Protein AF-A0AA43CK22-F1 (afdb_monomer_lite)

Radius of gyration: 22.18 Å; chains: 1; bounding box: 54×44×55 Å

Secondary structure (DSSP, 8-state):
-PPTT------SS-HHHHTTHHHHHHHTTSSEEE-TTS-EEEEEE-SS-EEEEEE--S----S-HHHHHHHHHHHHHHHHHHHHHHTT--EEEEEEPPP--TTHHHHHHHHHHHHHHTT-SS-EEE-PPPTTSEEEEEE---S--HHHHHEEE-SSSSS-EEE-HHHHHHHHHHHHHHHHHH-TTSEEEEEE-HHHHHHHHSHHHHHHHHHHHHHHTSPPEEEE----TTPPPEEEEE-

pLDDT: mean 89.12, std 9.08, range [55.34, 98.5]

Sequence (239 aa):
MPAEGVRLDLDPAPLFEREGLEGEIEALLEPRVELPSGGHLLVEPVRTLIAIDVNSGRHDGRGTAPEQALAVNLEAAAEVPRQLRLRALSGLIVIDFLALPEGGPRRQVAAALRAGLKDDPEPTRVEAMAASGLVELTRRRGRPALHELLTGPCGIGGGGRVKDPATLAFEALRAVRREAAARPEAAVTLGAAPAVIAALETGPAAAARQALEARLGRPLALVNEVAAPGEPAEIVLET

Foldseek 3Di:
DDPVPDDDDPDPDDDCVVVVNVVVLVVLLAQWAAFPQQKIWGWDDDPAEIEIETGLHPGPPPDDPQVSLLVSLLSVLLVVLVSCQSQVDFAKYKYAGDQHDPDDSQVNSQVSNCVNCVPPPWDKDWDRQDNRRMIIMGTDRDDDTSCVVFWDADPPPDRDTAGQLLNLLVVQLSVQLVVCVVPLPWAKEKEDAPRNLVSCCDDDSVVVQVVSCVVSVHHYHYHHDPDDGRDHIDMDTHD

Structure (mmCIF, N/CA/C/O backbone):
data_AF-A0AA43CK22-F1
#
_entry.id   AF-A0AA43CK22-F1
#
loop_
_atom_site.group_PDB
_atom_site.id
_atom_site.type_symbol
_atom_site.label_atom_id
_atom_site.label_alt_id
_atom_site.label_comp_id
_atom_site.label_asym_id
_atom_site.label_entity_id
_atom_site.label_seq_id
_atom_site.pdbx_PDB_ins_code
_atom_site.Cartn_x
_atom_site.Cartn_y
_atom_site.Cartn_z
_atom_site.occupancy
_atom_site.B_iso_or_equiv
_atom_site.auth_seq_id
_atom_site.auth_comp_id
_atom_site.auth_asym_id
_atom_site.auth_atom_id
_atom_site.pdbx_PDB_model_num
ATOM 1 N N . MET A 1 1 ? -22.530 28.062 6.510 1.00 56.22 1 MET A N 1
ATOM 2 C CA . MET A 1 1 ? -22.648 27.482 5.156 1.00 56.22 1 MET A CA 1
ATOM 3 C C . MET A 1 1 ? -21.280 26.936 4.787 1.00 56.22 1 MET A C 1
ATOM 5 O O . MET A 1 1 ? -20.315 27.647 5.052 1.00 56.22 1 MET A O 1
ATOM 9 N N . PRO A 1 2 ? -21.165 25.692 4.301 1.00 66.06 2 PRO A N 1
ATOM 10 C CA . PRO A 1 2 ? -19.878 25.161 3.858 1.00 66.06 2 PRO A CA 1
ATOM 11 C C . PRO A 1 2 ? -19.319 26.013 2.700 1.00 66.06 2 PRO A C 1
ATOM 13 O O . PRO A 1 2 ? -20.090 26.654 1.985 1.00 66.06 2 PRO A O 1
ATOM 16 N N . ALA A 1 3 ? -17.990 26.074 2.569 1.00 75.69 3 ALA A N 1
ATOM 17 C CA . ALA A 1 3 ? -17.319 26.807 1.492 1.00 75.69 3 ALA A CA 1
ATOM 18 C C . ALA A 1 3 ? -17.731 26.271 0.106 1.00 75.69 3 ALA A C 1
ATOM 20 O O . ALA A 1 3 ? -18.195 25.136 -0.013 1.00 75.69 3 ALA A O 1
ATOM 21 N N . GLU A 1 4 ? -17.564 27.073 -0.946 1.00 80.31 4 GLU A N 1
ATOM 22 C CA . GLU A 1 4 ? -17.841 26.646 -2.321 1.00 80.31 4 GLU A CA 1
ATOM 23 C C . GLU A 1 4 ? -17.072 25.350 -2.648 1.00 80.31 4 GLU A C 1
ATOM 25 O O . GLU A 1 4 ? -15.877 25.242 -2.382 1.00 80.31 4 GLU A O 1
ATOM 30 N N . GLY A 1 5 ? -17.781 24.331 -3.145 1.00 82.62 5 GLY A N 1
ATOM 31 C CA . GLY A 1 5 ? -17.225 22.991 -3.380 1.00 82.62 5 GLY A CA 1
ATOM 32 C C . GLY A 1 5 ? -17.272 22.026 -2.185 1.00 82.62 5 GLY A C 1
ATOM 33 O O . GLY A 1 5 ? -16.944 20.855 -2.351 1.00 82.62 5 GLY A O 1
ATOM 34 N N . VAL A 1 6 ? -17.730 22.457 -1.005 1.00 88.38 6 VAL A N 1
ATOM 35 C CA . VAL A 1 6 ? -17.874 21.595 0.179 1.00 88.38 6 VAL A CA 1
ATOM 36 C C . VAL A 1 6 ? -19.337 21.182 0.359 1.00 88.38 6 VAL A C 1
ATOM 38 O O . VAL A 1 6 ? -20.234 22.020 0.450 1.00 88.38 6 VAL A O 1
ATOM 41 N N . ARG A 1 7 ? -19.587 19.870 0.435 1.00 87.88 7 ARG A N 1
ATOM 42 C CA . ARG A 1 7 ? -20.910 19.288 0.701 1.00 87.88 7 ARG A CA 1
ATOM 43 C C . ARG A 1 7 ? -20.859 18.466 1.979 1.00 87.88 7 ARG A C 1
ATOM 45 O O . ARG A 1 7 ? -19.903 17.732 2.201 1.00 87.88 7 ARG A O 1
ATOM 52 N N . LEU A 1 8 ? -21.887 18.609 2.808 1.00 88.38 8 LEU A N 1
ATOM 53 C CA . LEU A 1 8 ? -22.053 17.782 3.995 1.00 88.38 8 LEU A CA 1
ATOM 54 C C . LEU A 1 8 ? -22.736 16.475 3.590 1.00 88.38 8 LEU A C 1
ATOM 56 O O . LEU A 1 8 ? -23.821 16.519 3.011 1.00 88.38 8 LEU A O 1
ATOM 60 N N . ASP A 1 9 ? -22.103 15.344 3.894 1.00 86.31 9 ASP A N 1
ATOM 61 C CA . ASP A 1 9 ? -22.740 14.035 3.793 1.00 86.31 9 ASP A CA 1
ATOM 62 C C . ASP A 1 9 ? -23.527 13.768 5.081 1.00 86.31 9 ASP A C 1
ATOM 64 O O . ASP A 1 9 ? -22.962 13.782 6.175 1.00 86.31 9 ASP A O 1
ATOM 68 N N . LEU A 1 10 ? -24.843 13.611 4.946 1.00 87.62 10 LEU A N 1
ATOM 69 C CA . LEU A 1 10 ? -25.774 13.360 6.052 1.00 87.62 10 LEU A CA 1
ATOM 70 C C . LEU A 1 10 ? -26.294 11.920 6.049 1.00 87.62 10 LEU A C 1
ATOM 72 O O . LEU A 1 10 ? -27.163 11.580 6.854 1.00 87.62 10 LEU A O 1
ATOM 76 N N . ASP A 1 11 ? -25.804 11.093 5.129 1.00 85.38 11 ASP A N 1
ATOM 77 C CA . ASP A 1 11 ? -26.209 9.702 5.041 1.00 85.38 11 ASP A CA 1
ATOM 78 C C . ASP A 1 11 ? -25.758 8.926 6.297 1.00 85.38 11 ASP A C 1
ATOM 80 O O . ASP A 1 11 ? -24.629 9.097 6.771 1.00 85.38 11 ASP A O 1
ATOM 84 N N . PRO A 1 12 ? -26.625 8.078 6.876 1.00 78.56 12 PRO A N 1
ATOM 85 C CA . PRO A 1 12 ? -26.270 7.260 8.033 1.00 78.56 12 PRO A CA 1
ATOM 86 C C . PRO A 1 12 ? -25.237 6.159 7.729 1.00 78.56 12 PRO A C 1
ATOM 88 O O . PRO A 1 12 ? -24.615 5.643 8.667 1.00 78.56 12 PRO A O 1
ATOM 91 N N . ALA A 1 13 ? -25.069 5.755 6.467 1.00 80.81 13 ALA A N 1
ATOM 92 C CA . ALA A 1 13 ? -24.030 4.827 6.034 1.00 80.81 13 ALA A CA 1
ATOM 93 C C . ALA A 1 13 ? -22.716 5.585 5.778 1.00 80.81 13 ALA A C 1
ATOM 95 O O . ALA A 1 13 ? -22.734 6.630 5.126 1.00 80.81 13 ALA A O 1
ATOM 96 N N . PRO A 1 14 ? -21.549 5.093 6.241 1.00 83.81 14 PRO A N 1
ATOM 97 C CA . PRO A 1 14 ? -20.310 5.818 6.016 1.00 83.81 14 PRO A CA 1
ATOM 98 C C . PRO A 1 14 ? -19.936 5.922 4.561 1.00 83.81 14 PRO A C 1
ATOM 100 O O . PRO A 1 14 ? -19.981 4.945 3.813 1.00 83.81 14 PRO A O 1
ATOM 103 N N . LEU A 1 15 ? -19.438 7.107 4.241 1.00 89.12 15 LEU A N 1
ATOM 104 C CA . LEU A 1 15 ? -19.002 7.500 2.919 1.00 89.12 15 LEU A CA 1
ATOM 105 C C . LEU A 1 15 ? -18.126 6.439 2.243 1.00 89.12 15 LEU A C 1
ATOM 107 O O . LEU A 1 15 ? -18.486 5.955 1.182 1.00 89.12 15 LEU A O 1
ATOM 111 N N . PHE A 1 16 ? -17.011 6.023 2.849 1.00 90.56 16 PHE A N 1
ATOM 112 C CA . PHE A 1 16 ? -16.072 5.126 2.162 1.00 90.56 16 PHE A CA 1
ATOM 113 C C . PHE A 1 16 ? -16.636 3.726 1.916 1.00 90.56 16 PHE A C 1
ATOM 115 O O . PHE A 1 16 ? -16.318 3.107 0.906 1.00 90.56 16 PHE A O 1
ATOM 122 N N . GLU A 1 17 ? -17.507 3.240 2.799 1.00 85.75 17 GLU A N 1
ATOM 123 C CA . GLU A 1 17 ? -18.192 1.965 2.598 1.00 85.75 17 GLU A CA 1
ATOM 124 C C . GLU A 1 17 ? -19.197 2.060 1.449 1.00 85.75 17 GLU A C 1
ATOM 126 O O . GLU A 1 17 ? -19.219 1.192 0.579 1.00 85.75 17 GLU A O 1
ATOM 131 N N . ARG A 1 18 ? -19.981 3.143 1.403 1.00 89.00 18 ARG A N 1
ATOM 132 C CA . ARG A 1 18 ? -20.944 3.395 0.326 1.00 89.00 18 ARG A CA 1
ATOM 133 C C . ARG A 1 18 ? -20.264 3.556 -1.036 1.00 89.00 18 ARG A C 1
ATOM 135 O O . ARG A 1 18 ? -20.783 3.058 -2.028 1.00 89.00 18 ARG A O 1
ATOM 142 N N . GLU A 1 19 ? -19.109 4.215 -1.074 1.00 90.75 19 GLU A N 1
ATOM 143 C CA . GLU A 1 19 ? -18.319 4.406 -2.297 1.00 90.75 19 GLU A CA 1
ATOM 144 C C . GLU A 1 19 ? -17.443 3.184 -2.650 1.00 90.75 19 GLU A C 1
ATOM 146 O O . GLU A 1 19 ? -16.731 3.213 -3.648 1.00 90.75 19 GLU A O 1
ATOM 151 N N . GLY A 1 20 ? -17.468 2.108 -1.850 1.00 88.50 20 GLY A N 1
ATOM 152 C CA . GLY A 1 20 ? -16.689 0.890 -2.109 1.00 88.50 20 GLY A CA 1
ATOM 153 C C . GLY A 1 20 ? -15.176 1.022 -1.883 1.00 88.50 20 GLY A C 1
ATOM 154 O O . GLY A 1 20 ? -14.418 0.136 -2.271 1.00 88.50 20 GLY A O 1
ATOM 155 N N . LEU A 1 21 ? -14.724 2.091 -1.223 1.00 92.12 21 LEU A N 1
ATOM 156 C CA . LEU A 1 21 ? -13.305 2.424 -1.062 1.00 92.12 21 LEU A CA 1
ATOM 157 C C . LEU A 1 21 ? -12.588 1.582 -0.002 1.00 92.12 21 LEU A C 1
ATOM 159 O O . LEU A 1 21 ? -11.362 1.517 -0.010 1.00 92.12 21 LEU A O 1
ATOM 163 N N . GLU A 1 22 ? -13.312 0.906 0.892 1.00 87.31 22 GLU A N 1
ATOM 164 C CA . GLU A 1 22 ? -12.669 0.133 1.966 1.00 87.31 22 GLU A CA 1
ATOM 165 C C . GLU A 1 22 ? -11.866 -1.049 1.425 1.00 87.31 22 GLU A C 1
ATOM 167 O O . GLU A 1 22 ? -10.764 -1.312 1.901 1.00 87.31 22 GLU A O 1
ATOM 172 N N . GLY A 1 23 ? -12.380 -1.720 0.390 1.00 89.50 23 GLY A N 1
ATOM 173 C CA . GLY A 1 23 ? -11.645 -2.788 -0.289 1.00 89.50 23 GLY A CA 1
ATOM 174 C C . GLY A 1 23 ? -10.420 -2.263 -1.037 1.00 89.50 23 GLY A C 1
ATOM 175 O O . GLY A 1 23 ? -9.384 -2.923 -1.070 1.00 89.50 23 GLY A O 1
ATOM 176 N N . GLU A 1 24 ? -10.501 -1.051 -1.591 1.00 91.69 24 GLU A N 1
ATOM 177 C CA . GLU A 1 24 ? -9.350 -0.409 -2.227 1.00 91.69 24 GLU A CA 1
ATOM 178 C C . GLU A 1 24 ? -8.276 -0.032 -1.203 1.00 91.69 24 GLU A C 1
ATOM 180 O O . GLU A 1 24 ? -7.096 -0.264 -1.452 1.00 91.69 24 GLU A O 1
ATOM 185 N N . ILE A 1 25 ? -8.664 0.506 -0.043 1.00 91.75 25 ILE A N 1
ATOM 186 C CA . ILE A 1 25 ? -7.734 0.835 1.046 1.00 91.75 25 ILE A CA 1
ATOM 187 C C . ILE A 1 25 ? -7.040 -0.425 1.562 1.00 91.75 25 ILE A C 1
ATOM 189 O O . ILE A 1 25 ? -5.829 -0.397 1.782 1.00 91.75 25 ILE A O 1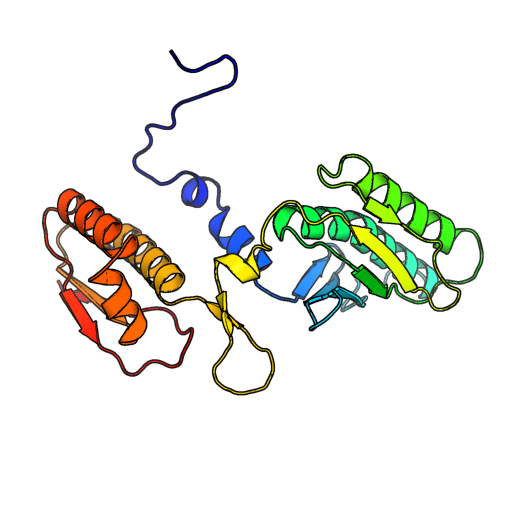
ATOM 193 N N . GLU A 1 26 ? -7.774 -1.529 1.696 1.00 89.50 26 GLU A N 1
ATOM 194 C CA . GLU A 1 26 ? -7.198 -2.820 2.068 1.00 89.50 26 GLU A CA 1
ATOM 195 C C . GLU A 1 26 ? -6.148 -3.281 1.053 1.00 89.50 26 GLU A C 1
ATOM 197 O O . GLU A 1 26 ? -5.014 -3.593 1.412 1.00 89.50 26 GLU A O 1
ATOM 202 N N . ALA A 1 27 ? -6.480 -3.224 -0.238 1.00 92.44 27 ALA A N 1
ATOM 203 C CA . ALA A 1 27 ? -5.559 -3.593 -1.308 1.00 92.44 27 ALA A CA 1
ATOM 204 C C . ALA A 1 27 ? -4.294 -2.708 -1.356 1.00 92.44 27 ALA A C 1
ATOM 206 O O . ALA A 1 27 ? -3.259 -3.126 -1.875 1.00 92.44 27 ALA A O 1
ATOM 207 N N . LEU A 1 28 ? -4.334 -1.486 -0.810 1.00 94.81 28 LEU A N 1
ATOM 208 C CA . LEU A 1 28 ? -3.151 -0.625 -0.682 1.00 94.81 28 LEU A CA 1
ATOM 209 C C . LEU A 1 28 ? -2.187 -1.067 0.430 1.00 94.81 28 LEU A C 1
ATOM 211 O O . LEU A 1 28 ? -1.038 -0.612 0.435 1.00 94.81 28 LEU A O 1
ATOM 215 N N . LEU A 1 29 ? -2.624 -1.907 1.371 1.00 91.69 29 LEU A N 1
ATOM 216 C CA . LEU A 1 29 ? -1.756 -2.496 2.395 1.00 91.69 29 LEU A CA 1
ATOM 217 C C . LEU A 1 29 ? -1.004 -3.722 1.871 1.00 91.69 29 LEU A C 1
ATOM 219 O O . LEU A 1 29 ? 0.106 -3.993 2.329 1.00 91.69 29 LEU A O 1
ATOM 223 N N . GLU A 1 30 ? -1.558 -4.401 0.869 1.00 92.56 30 GLU A N 1
ATOM 224 C CA . GLU A 1 30 ? -0.928 -5.555 0.236 1.00 92.56 30 GLU A CA 1
ATOM 225 C C . GLU A 1 30 ? 0.306 -5.149 -0.581 1.00 92.56 30 GLU A C 1
ATOM 227 O O . GLU A 1 30 ? 0.272 -4.147 -1.305 1.00 92.56 30 GLU A O 1
ATOM 232 N N . PRO A 1 31 ? 1.413 -5.910 -0.537 1.00 92.62 31 PRO A N 1
ATOM 233 C CA . PRO A 1 31 ? 2.601 -5.601 -1.331 1.00 92.62 31 PRO A CA 1
ATOM 234 C C . PRO A 1 31 ? 2.349 -5.780 -2.836 1.00 92.62 31 PRO A C 1
ATOM 236 O O . PRO A 1 31 ? 2.976 -5.114 -3.655 1.00 92.62 31 PRO A O 1
ATOM 239 N N . ARG A 1 32 ? 1.417 -6.657 -3.217 1.00 95.75 32 ARG A N 1
ATOM 240 C CA . ARG A 1 32 ? 1.112 -6.995 -4.609 1.00 95.75 32 ARG A CA 1
ATOM 241 C C . ARG A 1 32 ? 0.019 -6.088 -5.180 1.00 95.75 32 ARG A C 1
ATOM 243 O O . ARG A 1 32 ? -1.028 -5.920 -4.567 1.00 95.75 32 ARG A O 1
ATOM 250 N N . VAL A 1 33 ? 0.234 -5.562 -6.386 1.00 96.88 33 VAL A N 1
ATOM 251 C CA . VAL A 1 33 ? -0.747 -4.751 -7.131 1.00 96.88 33 VAL A CA 1
ATOM 252 C C . VAL A 1 33 ? -0.949 -5.354 -8.514 1.00 96.88 33 VAL A C 1
ATOM 254 O O . VAL A 1 33 ? -0.013 -5.380 -9.305 1.00 96.88 33 VAL A O 1
ATOM 257 N N . GLU A 1 34 ? -2.151 -5.832 -8.821 1.00 95.75 34 GLU A N 1
ATOM 258 C CA . GLU A 1 34 ? -2.462 -6.376 -10.150 1.00 95.75 34 GLU A CA 1
ATOM 259 C C . GLU A 1 34 ? -2.499 -5.273 -11.217 1.00 95.75 34 GLU A C 1
ATOM 261 O O . GLU A 1 34 ? -2.990 -4.168 -10.979 1.00 95.75 34 GLU A O 1
ATOM 266 N N . LEU A 1 35 ? -2.007 -5.597 -12.411 1.00 95.44 35 LEU A N 1
ATOM 267 C CA . LEU A 1 35 ? -2.083 -4.753 -13.599 1.00 95.44 35 LEU A CA 1
ATOM 268 C C . LEU A 1 35 ? -3.190 -5.266 -14.540 1.00 95.44 35 LEU A C 1
ATOM 270 O O . LEU A 1 35 ? -3.463 -6.471 -14.559 1.00 95.44 35 LEU A O 1
ATOM 274 N N . PRO A 1 36 ? -3.818 -4.386 -15.347 1.00 91.62 36 PRO A N 1
ATOM 275 C CA . PRO A 1 36 ? -4.952 -4.743 -16.202 1.00 91.62 36 PRO A CA 1
ATOM 276 C C . PRO A 1 36 ? -4.721 -5.968 -17.086 1.00 91.62 36 PRO A C 1
ATOM 278 O O . PRO A 1 36 ? -5.628 -6.781 -17.260 1.00 91.62 36 PRO A O 1
ATOM 281 N N . SER A 1 37 ? -3.507 -6.125 -17.615 1.00 89.12 37 SER A N 1
ATOM 282 C CA . SER A 1 37 ? -3.194 -7.215 -18.535 1.00 89.12 37 SER A CA 1
ATOM 283 C C . SER A 1 37 ? -2.634 -8.472 -17.857 1.00 89.12 37 SER A C 1
ATOM 285 O O . SER A 1 37 ? -1.953 -9.259 -18.512 1.00 89.12 37 SER A O 1
ATOM 287 N N . GLY A 1 38 ? -2.872 -8.674 -16.555 1.00 89.12 38 GLY A N 1
ATOM 288 C CA . GLY A 1 38 ? -2.478 -9.890 -15.822 1.00 89.12 38 GLY A CA 1
ATOM 289 C C . GLY A 1 38 ? -1.029 -9.915 -15.316 1.00 89.12 38 GLY A C 1
ATOM 290 O O . GLY A 1 38 ? -0.590 -10.925 -14.753 1.00 89.12 38 GLY A O 1
ATOM 291 N N . GLY A 1 39 ? -0.297 -8.815 -15.512 1.00 94.00 39 GLY A N 1
ATOM 292 C CA . GLY A 1 39 ? 0.949 -8.523 -14.804 1.00 94.00 39 GLY A CA 1
ATOM 293 C C . GLY A 1 39 ? 0.686 -8.007 -13.390 1.00 94.00 39 GLY A C 1
ATOM 294 O O . GLY A 1 39 ? -0.460 -7.858 -12.980 1.00 94.00 39 GLY A O 1
ATOM 295 N N . HIS A 1 40 ? 1.739 -7.729 -12.629 1.00 96.75 40 HIS A N 1
ATOM 296 C CA . HIS A 1 40 ? 1.611 -7.141 -11.296 1.00 96.75 40 HIS A CA 1
ATOM 297 C C . HIS A 1 40 ? 2.871 -6.387 -10.875 1.00 96.75 40 HIS A C 1
ATOM 299 O O . HIS A 1 40 ? 3.966 -6.656 -11.370 1.00 96.75 40 HIS A O 1
ATOM 305 N N . LEU A 1 41 ? 2.707 -5.476 -9.923 1.00 98.06 41 LEU A N 1
ATOM 306 C CA . LEU A 1 41 ? 3.790 -4.854 -9.171 1.00 98.06 41 LEU A CA 1
ATOM 307 C C . LEU A 1 41 ? 3.954 -5.568 -7.832 1.00 98.06 41 LEU A C 1
ATOM 309 O O . LEU A 1 41 ? 2.957 -5.958 -7.218 1.00 98.06 41 LEU A O 1
ATOM 313 N N . LEU A 1 42 ? 5.188 -5.671 -7.354 1.00 97.44 42 LEU A N 1
ATOM 314 C CA . LEU A 1 42 ? 5.494 -5.996 -5.966 1.00 97.44 42 LEU A CA 1
ATOM 315 C C . LEU A 1 42 ? 6.167 -4.781 -5.320 1.00 97.44 42 LEU A C 1
ATOM 317 O O . LEU A 1 42 ? 7.245 -4.376 -5.739 1.00 97.44 42 LEU A O 1
ATOM 321 N N . VAL A 1 43 ? 5.504 -4.170 -4.341 1.00 96.88 43 VAL A N 1
ATOM 322 C CA . VAL A 1 43 ? 5.930 -2.939 -3.666 1.00 96.88 43 VAL A CA 1
ATOM 323 C C . VAL A 1 43 ? 6.421 -3.277 -2.264 1.00 96.88 43 VAL A C 1
ATOM 325 O O . VAL A 1 43 ? 5.627 -3.598 -1.380 1.00 96.88 43 VAL A O 1
ATOM 328 N N . GLU A 1 44 ? 7.726 -3.149 -2.042 1.00 92.31 44 GLU A N 1
ATOM 329 C CA . GLU A 1 44 ? 8.389 -3.563 -0.806 1.00 92.31 44 GLU A CA 1
ATOM 330 C C . GLU A 1 44 ? 9.166 -2.402 -0.174 1.00 92.31 44 GLU A C 1
ATOM 332 O O . GLU A 1 44 ? 10.282 -2.066 -0.588 1.00 92.31 44 GLU A O 1
ATOM 337 N N . PRO A 1 45 ? 8.604 -1.768 0.868 1.00 89.00 45 PRO A N 1
ATOM 338 C CA . PRO A 1 45 ? 9.365 -0.879 1.728 1.00 89.00 45 PRO A CA 1
ATOM 339 C C . PRO A 1 45 ? 10.413 -1.690 2.500 1.00 89.00 45 PRO A C 1
ATOM 341 O O . PRO A 1 45 ? 10.077 -2.487 3.376 1.00 89.00 45 PRO A O 1
ATOM 344 N N . VAL A 1 46 ? 11.694 -1.475 2.202 1.00 82.69 46 VAL A N 1
ATOM 345 C CA . VAL A 1 46 ? 12.807 -2.006 2.998 1.00 82.69 46 VAL A CA 1
ATOM 346 C C . VAL A 1 46 ? 13.325 -0.930 3.955 1.00 82.69 46 VAL A C 1
ATOM 348 O O . VAL A 1 46 ? 12.805 0.181 4.029 1.00 82.69 46 VAL A O 1
ATOM 351 N N . ARG A 1 47 ? 14.367 -1.243 4.732 1.00 78.12 47 ARG A N 1
ATOM 352 C CA . ARG A 1 47 ? 14.845 -0.356 5.811 1.00 78.12 47 ARG A CA 1
ATOM 353 C C . ARG A 1 47 ? 15.256 1.044 5.344 1.00 78.12 47 ARG A C 1
ATOM 355 O O . ARG A 1 47 ? 15.177 1.981 6.130 1.00 78.12 47 ARG A O 1
ATOM 362 N N . THR A 1 48 ? 15.750 1.177 4.116 1.00 86.12 48 THR A N 1
ATOM 363 C CA . THR A 1 48 ? 16.381 2.415 3.623 1.00 86.12 48 THR A CA 1
ATOM 364 C C . THR A 1 48 ? 15.787 2.943 2.323 1.00 86.12 48 THR A C 1
ATOM 366 O O . THR A 1 48 ? 15.993 4.111 2.000 1.00 86.12 48 THR A O 1
ATOM 369 N N . LEU A 1 49 ? 15.076 2.102 1.576 1.00 95.12 49 LEU A N 1
ATOM 370 C CA . LEU A 1 49 ? 14.497 2.428 0.278 1.00 95.12 49 LEU A CA 1
ATOM 371 C C . LEU A 1 49 ? 13.204 1.646 0.071 1.00 95.12 49 LEU A C 1
ATOM 373 O O . LEU A 1 49 ? 12.854 0.781 0.870 1.00 95.12 49 LEU A O 1
ATOM 377 N N . ILE A 1 50 ? 12.508 1.941 -1.015 1.00 96.62 50 ILE A N 1
ATOM 378 C CA . ILE A 1 50 ? 11.335 1.189 -1.453 1.00 96.62 50 ILE A CA 1
ATOM 379 C C . ILE A 1 50 ? 11.679 0.543 -2.789 1.00 96.62 50 ILE A C 1
ATOM 381 O O . ILE A 1 50 ? 12.034 1.245 -3.736 1.00 96.62 50 ILE A O 1
ATOM 385 N N . ALA A 1 51 ? 11.600 -0.782 -2.850 1.00 97.19 51 ALA A N 1
ATOM 386 C CA . ALA A 1 51 ? 11.783 -1.538 -4.078 1.00 97.19 51 ALA A CA 1
ATOM 387 C C . ALA A 1 51 ? 10.417 -1.792 -4.721 1.00 97.19 51 ALA A C 1
ATOM 389 O O . ALA A 1 51 ? 9.454 -2.127 -4.031 1.00 97.19 51 ALA A O 1
ATOM 390 N N . ILE A 1 52 ? 10.321 -1.591 -6.033 1.00 98.38 52 ILE A N 1
ATOM 391 C CA . ILE A 1 52 ? 9.135 -1.913 -6.823 1.00 98.38 52 ILE A CA 1
ATOM 392 C C . ILE A 1 52 ? 9.570 -2.820 -7.966 1.00 98.38 52 ILE A C 1
ATOM 394 O O . ILE A 1 52 ? 10.289 -2.369 -8.851 1.00 98.38 52 ILE A O 1
ATOM 398 N N . ASP A 1 53 ? 9.119 -4.065 -7.962 1.00 98.00 53 ASP A N 1
ATOM 399 C CA . ASP A 1 53 ? 9.413 -5.044 -9.010 1.00 98.00 53 ASP A CA 1
ATOM 400 C C . ASP A 1 53 ? 8.218 -5.199 -9.959 1.00 98.00 53 ASP A C 1
ATOM 402 O O . ASP A 1 53 ? 7.067 -5.272 -9.510 1.00 98.00 53 ASP A O 1
ATOM 406 N N . VAL A 1 54 ? 8.470 -5.216 -11.270 1.00 98.06 54 VAL A N 1
ATOM 407 C CA . VAL A 1 54 ? 7.428 -5.321 -12.299 1.00 98.06 54 VAL A CA 1
ATOM 408 C C . VAL A 1 54 ? 7.448 -6.708 -12.930 1.00 98.06 54 VAL A C 1
ATOM 410 O O . VAL A 1 54 ? 8.405 -7.104 -13.589 1.00 98.06 54 VAL A O 1
ATOM 413 N N . ASN A 1 55 ? 6.327 -7.415 -12.822 1.00 95.75 55 ASN A N 1
ATOM 414 C CA . ASN A 1 55 ? 6.177 -8.770 -13.334 1.00 95.75 55 ASN A CA 1
ATOM 415 C C . ASN A 1 55 ? 5.117 -8.850 -14.432 1.00 95.75 55 ASN A C 1
ATOM 417 O O . ASN A 1 55 ? 4.013 -8.324 -14.296 1.00 95.75 55 ASN A O 1
ATOM 421 N N . SER A 1 56 ? 5.407 -9.604 -15.494 1.00 91.19 56 SER A N 1
ATOM 422 C CA . SER A 1 56 ? 4.458 -9.852 -16.590 1.00 91.19 56 SER A CA 1
ATOM 423 C C . SER A 1 56 ? 3.309 -10.788 -16.217 1.00 91.19 56 SER A C 1
ATOM 425 O O . SER A 1 56 ? 2.267 -10.748 -16.865 1.00 91.19 56 SER A O 1
ATOM 427 N N . GLY A 1 57 ? 3.472 -11.611 -15.174 1.00 87.81 57 GLY A N 1
ATOM 428 C CA . GLY A 1 57 ? 2.437 -12.532 -14.705 1.00 87.81 57 GLY A CA 1
ATOM 429 C C . GLY A 1 57 ? 1.887 -13.433 -15.819 1.00 87.81 57 GLY A C 1
ATOM 430 O O . GLY A 1 57 ? 2.637 -13.937 -16.655 1.00 87.81 57 GLY A O 1
ATOM 431 N N . ARG A 1 58 ? 0.567 -13.652 -15.824 1.00 79.25 58 ARG A N 1
ATOM 432 C CA . ARG A 1 58 ? -0.134 -14.392 -16.889 1.00 79.25 58 ARG A CA 1
ATOM 433 C C . ARG A 1 58 ? -0.695 -13.407 -17.909 1.00 79.25 58 ARG A C 1
ATOM 435 O O . ARG A 1 58 ? -1.909 -13.252 -18.018 1.00 79.25 58 ARG A O 1
ATOM 442 N N . HIS A 1 59 ? 0.193 -12.734 -18.630 1.00 75.00 59 HIS A N 1
ATOM 443 C CA . HIS A 1 59 ? -0.216 -11.891 -19.747 1.00 75.00 59 HIS A CA 1
ATOM 444 C C . HIS A 1 59 ? -0.947 -12.714 -20.818 1.00 75.00 59 HIS A C 1
ATOM 446 O O . HIS A 1 59 ? -0.672 -13.904 -20.986 1.00 75.00 59 HIS A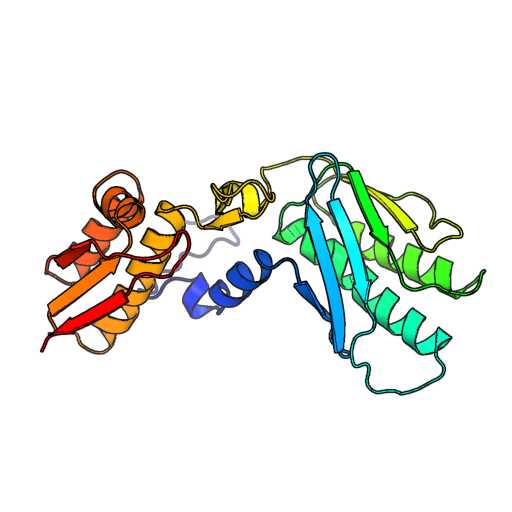 O 1
ATOM 452 N N . ASP A 1 60 ? -1.860 -12.082 -21.559 1.00 71.31 60 ASP A N 1
ATOM 453 C CA . ASP A 1 60 ? -2.767 -12.720 -22.530 1.00 71.31 60 ASP A CA 1
ATOM 454 C C . ASP A 1 60 ? -2.068 -13.379 -23.743 1.00 71.31 60 ASP A C 1
ATOM 456 O O . ASP A 1 60 ? -2.722 -13.947 -24.622 1.00 71.31 60 ASP A O 1
ATOM 460 N N . GLY A 1 61 ? -0.732 -13.328 -23.778 1.00 68.56 61 GLY A N 1
ATOM 461 C CA . GLY A 1 61 ? 0.122 -14.010 -24.739 1.00 68.56 61 GLY A CA 1
ATOM 462 C C . GLY A 1 61 ? 0.138 -13.367 -26.122 1.00 68.56 61 GLY A C 1
ATOM 463 O O . GLY A 1 61 ? 0.664 -13.971 -27.057 1.00 68.56 61 GLY A O 1
ATOM 464 N N . ARG A 1 62 ? -0.420 -12.163 -26.291 1.00 76.69 62 ARG A N 1
ATOM 465 C CA . ARG A 1 62 ? -0.445 -11.482 -27.592 1.00 76.69 62 ARG A CA 1
ATOM 466 C C . ARG A 1 62 ? 0.883 -10.776 -27.870 1.00 76.69 62 ARG A C 1
ATOM 468 O O . ARG A 1 62 ? 1.461 -10.158 -26.985 1.00 76.69 62 ARG A O 1
ATOM 475 N N . GLY A 1 63 ? 1.370 -10.860 -29.107 1.00 84.06 63 GLY A N 1
ATOM 476 C CA . GLY A 1 63 ? 2.612 -10.204 -29.535 1.00 84.06 63 GLY A CA 1
ATOM 477 C C . GLY A 1 63 ? 3.900 -10.938 -29.145 1.00 84.06 63 GLY A C 1
ATOM 478 O O . GLY A 1 63 ? 3.889 -12.044 -28.607 1.00 84.06 63 GLY A O 1
ATOM 479 N N . THR A 1 64 ? 5.032 -10.325 -29.477 1.00 89.50 64 THR A N 1
ATOM 480 C CA . THR A 1 64 ? 6.375 -10.831 -29.158 1.00 89.50 64 THR A CA 1
ATOM 481 C C . THR A 1 64 ? 6.766 -10.518 -27.710 1.00 89.50 64 THR A C 1
ATOM 483 O O . THR A 1 64 ? 6.256 -9.575 -27.109 1.00 89.50 64 THR A O 1
ATOM 486 N N . ALA A 1 65 ? 7.724 -11.262 -27.142 1.00 89.06 65 ALA A N 1
ATOM 487 C CA . ALA A 1 65 ? 8.171 -11.037 -25.761 1.00 89.06 65 ALA A CA 1
ATOM 488 C C . ALA A 1 65 ? 8.616 -9.578 -25.467 1.00 89.06 65 ALA A C 1
ATOM 490 O O . ALA A 1 65 ? 8.230 -9.050 -24.424 1.00 89.06 65 ALA A O 1
ATOM 491 N N . PRO A 1 66 ? 9.348 -8.871 -26.358 1.00 90.00 66 PRO A N 1
ATOM 492 C CA . PRO A 1 66 ? 9.678 -7.457 -26.142 1.00 90.00 66 PRO A CA 1
ATOM 493 C C . PRO A 1 66 ? 8.467 -6.514 -26.174 1.00 90.00 66 PRO A C 1
ATOM 495 O O . PRO A 1 66 ? 8.450 -5.520 -25.451 1.00 90.00 66 PRO A O 1
ATOM 498 N N . GLU A 1 67 ? 7.459 -6.805 -27.001 1.00 91.62 67 GLU A N 1
ATOM 499 C CA . GLU A 1 67 ? 6.223 -6.013 -27.071 1.00 91.62 67 GLU A CA 1
ATOM 500 C C . GLU A 1 67 ? 5.387 -6.191 -25.802 1.00 91.62 67 GLU A C 1
ATOM 502 O O . GLU A 1 67 ? 4.899 -5.207 -25.249 1.00 91.62 67 GLU A O 1
ATOM 507 N N . GLN A 1 68 ? 5.298 -7.422 -25.292 1.00 91.38 68 GLN A N 1
ATOM 508 C CA . GLN A 1 68 ? 4.635 -7.732 -24.023 1.00 91.38 68 GLN A CA 1
ATOM 509 C C . GLN A 1 68 ? 5.329 -7.042 -22.846 1.00 91.38 68 GLN A C 1
ATOM 511 O O . GLN A 1 68 ? 4.671 -6.397 -22.032 1.00 91.38 68 GLN A O 1
ATOM 516 N N . ALA A 1 69 ? 6.664 -7.112 -22.780 1.00 93.75 69 ALA A N 1
ATOM 517 C CA . ALA A 1 69 ? 7.439 -6.420 -21.752 1.00 93.75 69 ALA A CA 1
ATOM 518 C C . ALA A 1 69 ? 7.211 -4.901 -21.795 1.00 93.75 69 ALA A C 1
ATOM 520 O O . ALA A 1 69 ? 7.053 -4.268 -20.753 1.00 93.75 69 ALA A O 1
ATOM 521 N N . LEU A 1 70 ? 7.148 -4.311 -22.994 1.00 94.81 70 LEU A N 1
ATOM 522 C CA . LEU A 1 70 ? 6.852 -2.888 -23.150 1.00 94.81 70 LEU A CA 1
ATOM 523 C C . LEU A 1 70 ? 5.433 -2.555 -22.677 1.00 94.81 70 LEU A C 1
ATOM 525 O O . LEU A 1 70 ? 5.268 -1.583 -21.946 1.00 94.81 70 LEU A O 1
ATOM 529 N N . ALA A 1 71 ? 4.431 -3.350 -23.057 1.00 94.69 71 ALA A N 1
ATOM 530 C CA . ALA A 1 71 ? 3.045 -3.142 -22.645 1.00 94.69 71 ALA A CA 1
ATOM 531 C C . ALA A 1 71 ? 2.898 -3.174 -21.114 1.00 94.69 71 ALA A C 1
ATOM 533 O O . ALA A 1 71 ? 2.399 -2.215 -20.526 1.00 94.69 71 ALA A O 1
ATOM 534 N N . VAL A 1 72 ? 3.434 -4.213 -20.463 1.00 96.06 72 VAL A N 1
ATOM 535 C CA . VAL A 1 72 ? 3.414 -4.347 -18.996 1.00 96.06 72 VAL A CA 1
ATOM 536 C C . VAL A 1 72 ? 4.168 -3.196 -18.324 1.00 96.06 72 VAL A C 1
ATOM 538 O O . VAL A 1 72 ? 3.665 -2.606 -17.370 1.00 96.06 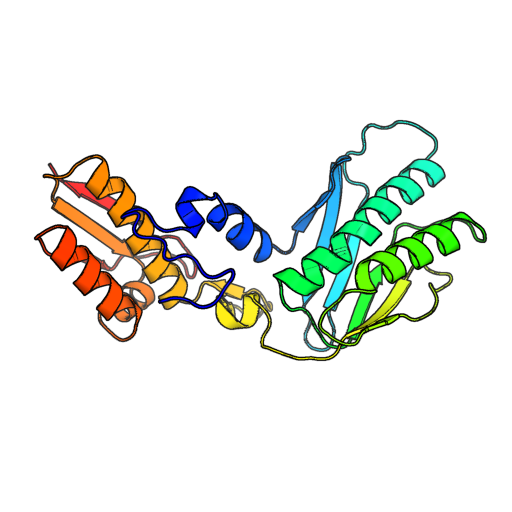72 VAL A O 1
ATOM 541 N N . ASN A 1 73 ? 5.342 -2.811 -18.835 1.00 97.31 73 ASN A N 1
ATOM 542 C CA . ASN A 1 73 ? 6.101 -1.688 -18.278 1.00 97.31 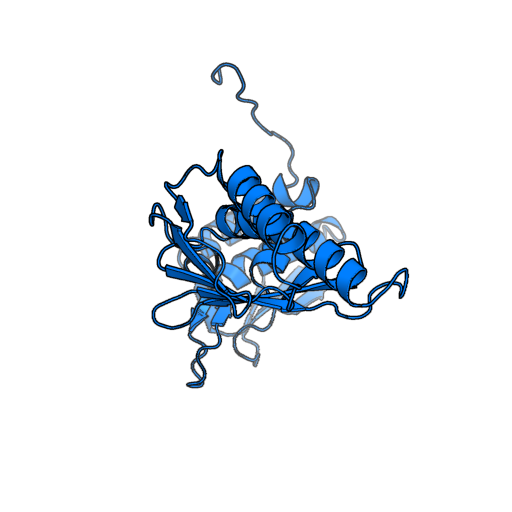73 ASN A CA 1
ATOM 543 C C . ASN A 1 73 ? 5.363 -0.346 -18.406 1.00 97.31 73 ASN A C 1
ATOM 545 O O . ASN A 1 73 ? 5.532 0.521 -17.552 1.00 97.31 73 ASN A O 1
ATOM 549 N N . LEU A 1 74 ? 4.558 -0.143 -19.453 1.00 97.56 74 LEU A N 1
ATOM 550 C CA . LEU A 1 74 ? 3.751 1.070 -19.610 1.00 97.56 74 LEU A CA 1
ATOM 551 C C . LEU A 1 74 ? 2.562 1.096 -18.645 1.00 97.56 74 LEU A C 1
ATOM 553 O O . LEU A 1 74 ? 2.282 2.152 -18.076 1.00 97.56 74 LEU A O 1
ATOM 557 N N . GLU A 1 75 ? 1.913 -0.047 -18.408 1.00 97.38 75 GLU A N 1
ATOM 558 C CA . GLU A 1 75 ? 0.899 -0.185 -17.353 1.00 97.38 75 GLU A CA 1
ATOM 559 C C . GLU A 1 75 ? 1.507 0.098 -15.977 1.00 97.38 75 GLU A C 1
ATOM 561 O O . GLU A 1 75 ? 0.987 0.916 -15.217 1.00 97.38 75 GLU A O 1
ATOM 566 N N . ALA A 1 76 ? 2.670 -0.490 -15.694 1.00 98.19 76 ALA A N 1
ATOM 567 C CA . ALA A 1 76 ? 3.418 -0.243 -14.470 1.00 98.19 76 ALA A CA 1
ATOM 568 C C . ALA A 1 76 ? 3.801 1.236 -14.312 1.00 98.19 76 ALA A C 1
ATOM 570 O O . ALA A 1 76 ? 3.608 1.817 -13.247 1.00 98.19 76 ALA A O 1
ATOM 571 N N . ALA A 1 77 ? 4.295 1.884 -15.370 1.00 98.00 77 ALA A N 1
ATOM 572 C CA . ALA A 1 77 ? 4.669 3.297 -15.342 1.00 98.00 77 ALA A CA 1
ATOM 573 C C . ALA A 1 77 ? 3.473 4.236 -15.101 1.00 98.00 77 ALA A C 1
ATOM 575 O O . ALA A 1 77 ? 3.663 5.330 -14.566 1.00 98.00 77 ALA A O 1
ATOM 576 N N . ALA A 1 78 ? 2.258 3.821 -15.469 1.00 97.12 78 ALA A N 1
ATOM 577 C CA . ALA A 1 78 ? 1.026 4.539 -15.150 1.00 97.12 78 ALA A CA 1
ATOM 578 C C . ALA A 1 78 ? 0.551 4.274 -13.708 1.00 97.12 78 ALA A C 1
ATOM 580 O O . ALA A 1 78 ? 0.062 5.188 -13.040 1.00 97.12 78 ALA A O 1
ATOM 581 N N . GLU A 1 79 ? 0.729 3.047 -13.216 1.00 97.94 79 GLU A N 1
ATOM 582 C CA . GLU A 1 79 ? 0.233 2.607 -11.911 1.00 97.94 79 GLU A CA 1
ATOM 583 C C . GLU A 1 79 ? 1.144 3.014 -10.743 1.00 97.94 79 GLU A C 1
ATOM 585 O O . GLU A 1 79 ? 0.657 3.428 -9.688 1.00 97.94 79 GLU A O 1
ATOM 590 N N . VAL A 1 80 ? 2.468 2.984 -10.924 1.00 98.38 80 VAL A N 1
ATOM 591 C CA . VAL A 1 80 ? 3.434 3.344 -9.874 1.00 98.38 80 VAL A CA 1
ATOM 592 C C . VAL A 1 80 ? 3.159 4.735 -9.285 1.00 98.38 80 VAL A C 1
ATOM 594 O O . VAL A 1 80 ? 3.016 4.828 -8.066 1.00 98.38 80 VAL A O 1
ATOM 597 N N . PRO A 1 81 ? 2.997 5.819 -10.072 1.00 98.06 81 PRO A N 1
ATOM 598 C CA . PRO A 1 81 ? 2.693 7.141 -9.519 1.00 98.06 81 PRO A CA 1
ATOM 599 C C . PRO A 1 81 ? 1.402 7.172 -8.692 1.00 98.06 81 PRO A C 1
ATOM 601 O O . PRO A 1 81 ? 1.332 7.863 -7.674 1.00 98.06 81 PRO A O 1
ATOM 604 N N . ARG A 1 82 ? 0.379 6.405 -9.096 1.00 97.31 82 ARG A N 1
ATOM 605 C CA . ARG A 1 82 ? -0.870 6.271 -8.335 1.00 97.31 82 ARG A CA 1
ATOM 606 C C . ARG A 1 82 ? -0.603 5.627 -6.976 1.00 97.31 82 ARG A C 1
ATOM 608 O O . ARG A 1 82 ? -1.025 6.178 -5.958 1.00 97.31 82 ARG A O 1
ATOM 615 N N . GLN A 1 83 ? 0.153 4.530 -6.951 1.00 97.81 83 GLN A N 1
ATOM 616 C CA . GLN A 1 83 ? 0.535 3.832 -5.723 1.00 97.81 83 GLN A CA 1
ATOM 617 C C . GLN A 1 83 ? 1.382 4.707 -4.794 1.00 97.81 83 GLN A C 1
ATOM 619 O O . GLN A 1 83 ? 1.104 4.758 -3.596 1.00 97.81 83 GLN A O 1
ATOM 624 N N . LEU A 1 84 ? 2.347 5.470 -5.325 1.00 97.62 84 LEU A N 1
ATOM 625 C CA . LEU A 1 84 ? 3.152 6.393 -4.516 1.00 97.62 84 LEU A CA 1
ATOM 626 C C . LEU A 1 84 ? 2.282 7.424 -3.783 1.00 97.62 84 LEU A C 1
ATOM 628 O O . LEU A 1 84 ? 2.501 7.682 -2.597 1.00 97.62 84 LEU A O 1
ATOM 632 N N . ARG A 1 85 ? 1.265 7.978 -4.458 1.00 96.62 85 ARG A N 1
ATOM 633 C CA . ARG A 1 85 ? 0.340 8.956 -3.864 1.00 96.62 85 ARG A CA 1
ATOM 634 C C . ARG A 1 85 ? -0.589 8.330 -2.827 1.00 96.62 85 ARG A C 1
ATOM 636 O O . ARG A 1 85 ? -0.709 8.865 -1.722 1.00 96.62 85 ARG A O 1
ATOM 643 N N . LEU A 1 86 ? -1.231 7.214 -3.173 1.00 96.00 86 LEU A N 1
ATOM 644 C CA . LEU A 1 86 ? -2.230 6.562 -2.322 1.00 96.00 86 LEU A CA 1
ATOM 645 C C . LEU A 1 86 ? -1.609 5.955 -1.061 1.00 96.00 86 LEU A C 1
ATOM 647 O O . LEU A 1 86 ? -2.137 6.136 0.033 1.00 96.00 86 LEU A O 1
ATOM 651 N N . ARG A 1 87 ? -0.440 5.320 -1.189 1.00 96.69 87 ARG A N 1
ATOM 652 C CA . ARG A 1 87 ? 0.307 4.748 -0.059 1.00 96.69 87 ARG A CA 1
ATOM 653 C C . ARG A 1 87 ? 1.199 5.768 0.657 1.00 96.69 87 ARG A C 1
ATOM 655 O O . ARG A 1 87 ? 1.790 5.437 1.683 1.00 96.69 87 ARG A O 1
ATOM 662 N N . ALA A 1 88 ? 1.304 6.991 0.128 1.00 96.62 88 ALA A N 1
ATOM 663 C CA . ALA A 1 88 ? 2.197 8.052 0.599 1.00 96.62 88 ALA A CA 1
ATOM 664 C C . ALA A 1 88 ? 3.668 7.594 0.736 1.00 96.62 88 ALA A C 1
ATOM 666 O O . ALA A 1 88 ? 4.334 7.867 1.731 1.00 96.62 88 ALA A O 1
ATOM 667 N N . LEU A 1 89 ? 4.167 6.888 -0.282 1.00 96.56 89 LEU A N 1
ATOM 668 C CA . LEU A 1 89 ? 5.530 6.353 -0.334 1.00 96.56 89 LEU A CA 1
ATOM 669 C C . LEU A 1 89 ? 6.524 7.443 -0.733 1.00 96.56 89 LEU A C 1
ATOM 671 O O . LEU A 1 89 ? 6.331 8.133 -1.732 1.00 96.56 89 LEU A O 1
ATOM 675 N N . SER A 1 90 ? 7.600 7.591 0.030 1.00 95.81 90 SER A N 1
ATOM 676 C CA . SER A 1 90 ? 8.582 8.666 -0.140 1.00 95.81 90 SER A CA 1
ATOM 677 C C . SER A 1 90 ? 9.991 8.180 0.192 1.00 95.81 90 SER A C 1
ATOM 679 O O . SER A 1 90 ? 10.172 7.113 0.772 1.00 95.81 90 SER A O 1
ATOM 681 N N . GLY A 1 91 ? 10.990 9.003 -0.119 1.00 95.88 91 GLY A N 1
ATOM 682 C CA . GLY A 1 91 ? 12.404 8.679 0.031 1.00 95.88 91 GLY A CA 1
ATOM 683 C C . GLY A 1 91 ? 13.000 8.162 -1.272 1.00 95.88 91 GLY A C 1
ATOM 684 O O . GLY A 1 91 ? 12.572 8.567 -2.357 1.00 95.88 91 GLY A O 1
ATOM 685 N N . LEU A 1 92 ? 14.005 7.298 -1.142 1.00 97.81 92 LEU A N 1
ATOM 686 C CA . LEU A 1 92 ? 14.617 6.599 -2.264 1.00 97.81 92 LEU A CA 1
ATOM 687 C C . LEU A 1 92 ? 13.702 5.453 -2.701 1.00 97.81 92 LEU A C 1
ATOM 689 O O . LEU A 1 92 ? 13.384 4.571 -1.904 1.00 97.81 92 LEU A O 1
ATOM 693 N N . ILE A 1 93 ? 13.284 5.474 -3.960 1.00 98.38 93 ILE A N 1
ATOM 694 C CA . ILE A 1 93 ? 12.447 4.446 -4.573 1.00 98.38 93 ILE A CA 1
ATOM 695 C C . ILE A 1 93 ? 13.177 3.934 -5.815 1.00 98.38 93 ILE A C 1
ATOM 697 O O . ILE A 1 93 ? 13.664 4.722 -6.627 1.00 98.38 93 ILE A O 1
ATOM 701 N N . VAL A 1 94 ? 13.251 2.616 -5.956 1.00 98.19 94 VAL A N 1
ATOM 702 C CA . VAL A 1 94 ? 13.877 1.942 -7.094 1.00 98.19 94 VAL A CA 1
ATOM 703 C C . VAL A 1 94 ? 12.832 1.059 -7.754 1.00 98.19 94 VAL A C 1
ATOM 705 O O . VAL A 1 94 ? 12.211 0.239 -7.083 1.00 98.19 94 VAL A O 1
ATOM 708 N N . ILE A 1 95 ? 12.633 1.242 -9.056 1.00 98.50 95 ILE A N 1
ATOM 709 C CA . ILE A 1 95 ? 11.690 0.461 -9.858 1.00 98.50 95 ILE A CA 1
ATOM 710 C C . ILE A 1 95 ? 12.484 -0.444 -10.797 1.00 98.50 95 ILE A C 1
ATOM 712 O O . ILE A 1 95 ? 13.271 0.067 -11.596 1.00 98.50 95 ILE A O 1
ATOM 716 N N . ASP A 1 96 ? 12.262 -1.751 -10.721 1.00 97.88 96 ASP A N 1
ATOM 717 C CA . ASP A 1 96 ? 12.826 -2.757 -11.618 1.00 97.88 96 ASP A CA 1
ATOM 718 C C . ASP A 1 96 ? 11.817 -3.114 -12.712 1.00 97.88 96 ASP A C 1
ATOM 720 O O . ASP A 1 96 ? 10.879 -3.884 -12.513 1.00 97.88 96 ASP A O 1
ATOM 724 N N . PHE A 1 97 ? 11.953 -2.456 -13.865 1.00 98.25 97 PHE A N 1
ATOM 725 C CA . PHE A 1 97 ? 11.123 -2.736 -15.033 1.00 98.25 97 PHE A CA 1
ATOM 726 C C . PHE A 1 97 ? 11.618 -3.983 -15.769 1.00 98.25 97 PHE A C 1
ATOM 728 O O . PHE A 1 97 ? 12.818 -4.252 -15.818 1.00 98.25 97 PHE A O 1
ATOM 735 N N . LEU A 1 98 ? 10.713 -4.673 -16.475 1.00 95.25 98 LEU A N 1
ATOM 736 C CA . LEU A 1 98 ? 11.098 -5.783 -17.345 1.00 95.25 98 LEU A CA 1
ATOM 737 C C . LEU A 1 98 ? 12.132 -5.323 -18.379 1.00 95.25 98 LEU A C 1
ATOM 739 O O . LEU A 1 98 ? 12.038 -4.222 -18.934 1.00 95.25 98 LEU A O 1
ATOM 743 N N . ALA A 1 99 ? 13.086 -6.200 -18.687 1.00 92.00 99 ALA A N 1
ATOM 744 C CA . ALA A 1 99 ? 14.156 -5.906 -19.627 1.00 92.00 99 ALA A CA 1
ATOM 745 C C . ALA A 1 99 ? 13.611 -5.505 -21.011 1.00 92.00 99 ALA A C 1
ATOM 747 O O . ALA A 1 99 ? 12.874 -6.246 -21.662 1.00 92.00 99 ALA A O 1
ATOM 748 N N . LEU A 1 100 ? 14.036 -4.333 -21.485 1.00 91.81 100 LEU A N 1
ATOM 749 C CA . LEU A 1 100 ? 13.726 -3.817 -22.818 1.00 91.81 100 LEU A CA 1
ATOM 750 C C . LEU A 1 100 ? 15.001 -3.632 -23.645 1.00 91.81 100 LEU A C 1
ATOM 752 O O . LEU A 1 100 ? 16.039 -3.271 -23.073 1.00 91.81 100 LEU A O 1
ATOM 756 N N . PRO A 1 101 ? 14.933 -3.790 -24.981 1.00 86.88 101 PRO A N 1
ATOM 757 C CA . PRO A 1 101 ? 16.037 -3.425 -25.860 1.00 86.88 101 PRO A CA 1
ATOM 758 C C . PRO A 1 101 ? 16.347 -1.926 -25.754 1.00 86.88 101 PRO A C 1
ATOM 760 O O . PRO A 1 101 ? 15.480 -1.104 -25.432 1.00 86.88 101 PRO A O 1
ATOM 763 N N . GLU A 1 102 ? 17.599 -1.556 -26.021 1.00 82.44 102 GLU A N 1
ATOM 764 C CA . GLU A 1 102 ? 18.004 -0.152 -26.028 1.00 82.44 102 GLU A CA 1
ATOM 765 C C . GLU A 1 102 ? 17.257 0.659 -27.094 1.00 82.44 102 GLU A C 1
ATOM 767 O O . GLU A 1 102 ? 16.918 0.170 -28.171 1.00 82.44 102 GLU A O 1
ATOM 772 N N . GLY A 1 103 ? 17.010 1.937 -26.796 1.00 87.19 103 GLY A N 1
ATOM 773 C CA . GLY A 1 103 ? 16.411 2.875 -27.741 1.00 87.19 103 GLY A CA 1
ATOM 774 C C . GLY A 1 103 ? 14.993 3.305 -27.371 1.00 87.19 103 GLY A C 1
ATOM 775 O O . GLY A 1 103 ? 14.754 3.813 -26.276 1.00 87.19 103 GLY A O 1
ATOM 776 N N . GLY A 1 104 ? 14.073 3.208 -28.333 1.00 92.62 104 GLY A N 1
ATOM 777 C CA . GLY A 1 104 ? 12.715 3.764 -28.244 1.00 92.62 104 GLY A CA 1
ATOM 778 C C . GLY A 1 104 ? 11.900 3.279 -27.035 1.00 92.62 104 GLY A C 1
ATOM 779 O O . GLY A 1 104 ? 11.437 4.133 -26.277 1.00 92.62 104 GLY A O 1
ATOM 780 N N . PRO A 1 105 ? 11.777 1.957 -26.803 1.00 94.19 105 PRO A N 1
ATOM 781 C CA . PRO A 1 105 ? 10.945 1.402 -25.731 1.00 94.19 105 PRO A CA 1
ATOM 782 C C . PRO A 1 105 ? 11.295 1.933 -24.334 1.00 94.19 105 PRO A C 1
ATOM 784 O O . PRO A 1 105 ? 10.423 2.413 -23.614 1.00 94.19 105 PRO A O 1
ATOM 787 N N . ARG A 1 106 ? 12.585 1.958 -23.970 1.00 94.31 106 ARG A N 1
ATOM 788 C CA . ARG A 1 106 ? 13.043 2.492 -22.671 1.00 94.31 106 ARG A CA 1
ATOM 789 C C . ARG A 1 106 ? 12.694 3.968 -22.488 1.00 94.31 106 ARG A C 1
ATOM 791 O O . ARG A 1 106 ? 12.253 4.382 -21.417 1.00 94.31 106 ARG A O 1
ATOM 798 N N . ARG A 1 107 ? 12.855 4.775 -23.546 1.00 94.25 107 ARG A N 1
ATOM 799 C CA . ARG A 1 107 ? 12.481 6.199 -23.519 1.00 94.25 107 ARG A CA 1
ATOM 800 C C . ARG A 1 107 ? 10.980 6.382 -23.326 1.00 94.25 107 ARG A C 1
ATOM 802 O O . ARG A 1 107 ? 10.585 7.295 -22.608 1.00 94.25 107 ARG A O 1
ATOM 809 N N . GLN A 1 108 ? 10.168 5.520 -23.934 1.00 96.44 108 GLN A N 1
ATOM 810 C CA . GLN A 1 108 ? 8.716 5.562 -23.808 1.00 96.44 108 GLN A CA 1
ATOM 811 C C . GLN A 1 108 ? 8.267 5.272 -22.370 1.00 96.44 108 GLN A C 1
ATOM 813 O O . GLN A 1 108 ? 7.504 6.058 -21.815 1.00 96.44 108 GLN A O 1
ATOM 818 N N . VAL A 1 109 ? 8.802 4.220 -21.739 1.00 97.44 109 VAL A N 1
ATOM 819 C CA . VAL A 1 109 ? 8.505 3.887 -20.332 1.00 97.44 109 VAL A CA 1
ATOM 820 C C . VAL A 1 109 ? 8.935 5.018 -19.395 1.00 97.44 109 VAL A C 1
ATOM 822 O O . VAL A 1 109 ? 8.143 5.488 -18.581 1.00 97.44 109 VAL A O 1
ATOM 825 N N . ALA A 1 110 ? 10.158 5.535 -19.554 1.00 95.62 110 ALA A N 1
ATOM 826 C CA . ALA A 1 110 ? 10.649 6.636 -18.727 1.00 95.62 110 ALA A CA 1
ATOM 827 C C . ALA A 1 110 ? 9.837 7.935 -18.916 1.00 95.62 110 ALA A C 1
ATOM 829 O O . ALA A 1 110 ? 9.663 8.702 -17.969 1.00 95.62 110 ALA A O 1
ATOM 830 N N . ALA A 1 111 ? 9.348 8.208 -20.130 1.00 96.44 111 ALA A N 1
ATOM 831 C CA . ALA A 1 111 ? 8.481 9.352 -20.399 1.00 96.44 111 ALA A CA 1
ATOM 832 C C . ALA A 1 111 ? 7.095 9.180 -19.762 1.00 96.44 111 ALA A C 1
ATOM 834 O O . ALA A 1 111 ? 6.604 10.124 -19.145 1.00 96.44 111 ALA A O 1
ATOM 835 N N . ALA A 1 112 ? 6.502 7.986 -19.855 1.00 97.75 112 ALA A N 1
ATOM 836 C CA . ALA A 1 112 ? 5.223 7.667 -19.224 1.00 97.75 112 ALA A CA 1
ATOM 837 C C . ALA A 1 112 ? 5.293 7.822 -17.696 1.00 97.75 112 ALA A C 1
ATOM 839 O O . ALA A 1 112 ? 4.454 8.505 -17.111 1.00 97.75 112 ALA A O 1
ATOM 840 N N . LEU A 1 113 ? 6.351 7.294 -17.068 1.00 98.12 113 LEU A N 1
ATOM 841 C CA . LEU A 1 113 ? 6.565 7.424 -15.626 1.00 98.12 113 LEU A CA 1
ATOM 842 C C . LEU A 1 113 ? 6.680 8.898 -15.203 1.00 98.12 113 LEU A C 1
ATOM 844 O O . LEU A 1 113 ? 6.015 9.333 -14.265 1.00 98.12 113 LEU A O 1
ATOM 848 N N . ARG A 1 114 ? 7.486 9.696 -15.920 1.00 97.31 114 ARG A N 1
ATOM 849 C CA . ARG A 1 114 ? 7.615 11.138 -15.642 1.00 97.31 114 ARG A CA 1
ATOM 850 C C . ARG A 1 114 ? 6.302 11.888 -15.840 1.00 97.31 114 ARG A C 1
ATOM 852 O O . ARG A 1 114 ? 6.007 12.787 -15.061 1.00 97.31 114 ARG A O 1
ATOM 859 N N . ALA A 1 115 ? 5.518 11.528 -16.855 1.00 96.94 115 ALA A N 1
ATOM 860 C CA . ALA A 1 115 ? 4.212 12.132 -17.088 1.00 96.94 115 ALA A CA 1
ATOM 861 C C . ALA A 1 115 ? 3.248 11.850 -15.925 1.00 96.94 115 ALA A C 1
ATOM 863 O O . ALA A 1 115 ? 2.605 12.777 -15.443 1.00 96.94 115 ALA A O 1
ATOM 864 N N . GLY A 1 116 ? 3.206 10.614 -15.415 1.00 96.56 116 GLY A N 1
ATOM 865 C CA . GLY A 1 116 ? 2.354 10.249 -14.277 1.00 96.56 116 GLY A CA 1
ATOM 866 C C . GLY A 1 116 ? 2.767 10.876 -12.936 1.00 96.56 116 GLY A C 1
ATOM 867 O O . GLY A 1 116 ? 1.933 10.987 -12.032 1.00 96.56 116 GLY A O 1
ATOM 868 N N . LEU A 1 117 ? 4.029 11.303 -12.810 1.00 96.69 117 LEU A N 1
ATOM 869 C CA . LEU A 1 117 ? 4.577 12.008 -11.639 1.00 96.69 117 LEU A CA 1
ATOM 870 C C . LEU A 1 117 ? 4.531 13.536 -11.764 1.00 96.69 117 LEU A C 1
ATOM 872 O O . LEU A 1 117 ? 4.868 14.230 -10.808 1.00 96.69 117 LEU A O 1
ATOM 876 N N . LYS A 1 118 ? 4.132 14.075 -12.922 1.00 94.88 118 LYS A N 1
ATOM 877 C CA . LYS A 1 118 ? 4.141 15.520 -13.185 1.00 94.88 118 LYS A CA 1
ATOM 878 C C . LYS A 1 118 ? 3.264 16.300 -12.202 1.00 94.88 118 LYS A C 1
ATOM 880 O O . LYS A 1 118 ? 3.676 17.359 -11.741 1.00 94.88 118 LYS A O 1
ATOM 885 N N . ASP A 1 119 ? 2.092 15.754 -11.891 1.00 90.44 119 ASP A N 1
ATOM 886 C CA . ASP A 1 119 ? 1.108 16.354 -10.986 1.00 90.44 119 ASP A CA 1
ATOM 887 C C . ASP A 1 119 ? 1.150 15.705 -9.586 1.00 90.44 119 ASP A C 1
ATOM 889 O O . ASP A 1 119 ? 0.174 15.753 -8.836 1.00 90.44 119 ASP A O 1
ATOM 893 N N . ASP A 1 120 ? 2.263 15.046 -9.227 1.00 94.94 120 ASP A N 1
ATOM 894 C CA . ASP A 1 120 ? 2.444 14.528 -7.869 1.00 94.94 120 ASP A CA 1
ATOM 895 C C . ASP A 1 120 ? 2.532 15.706 -6.879 1.00 94.94 120 ASP A C 1
ATOM 897 O O . ASP A 1 120 ? 3.324 16.628 -7.095 1.00 94.94 120 ASP A O 1
ATOM 901 N N . PRO A 1 121 ? 1.739 15.705 -5.790 1.00 94.50 121 PRO A N 1
ATOM 902 C CA . PRO A 1 121 ? 1.807 16.759 -4.781 1.00 94.50 121 PRO A CA 1
ATOM 903 C C . PRO A 1 121 ? 3.172 16.842 -4.082 1.00 94.50 121 PRO A C 1
ATOM 905 O O . PRO A 1 121 ? 3.535 17.906 -3.581 1.00 94.50 121 PRO A O 1
ATOM 908 N N . GLU A 1 122 ? 3.931 15.743 -4.034 1.00 96.38 122 GLU A N 1
ATOM 909 C CA . GLU A 1 122 ? 5.268 15.715 -3.452 1.00 96.38 122 GLU A CA 1
ATOM 910 C C . GLU A 1 122 ? 6.342 15.851 -4.542 1.00 96.38 122 GLU A C 1
ATOM 912 O O . GLU A 1 122 ? 6.382 15.044 -5.480 1.00 96.38 122 GLU A O 1
ATOM 917 N N . PRO A 1 123 ? 7.280 16.812 -4.409 1.00 95.94 123 PRO A N 1
ATOM 918 C CA . PRO A 1 123 ? 8.384 16.964 -5.346 1.00 95.94 123 PRO A CA 1
ATOM 919 C C . PRO A 1 123 ? 9.134 15.649 -5.559 1.00 95.94 123 PRO A C 1
ATOM 921 O O . PRO A 1 123 ? 9.637 15.044 -4.605 1.00 95.94 123 PRO A O 1
ATOM 924 N N . THR A 1 124 ? 9.219 15.231 -6.821 1.00 97.38 124 THR A N 1
ATO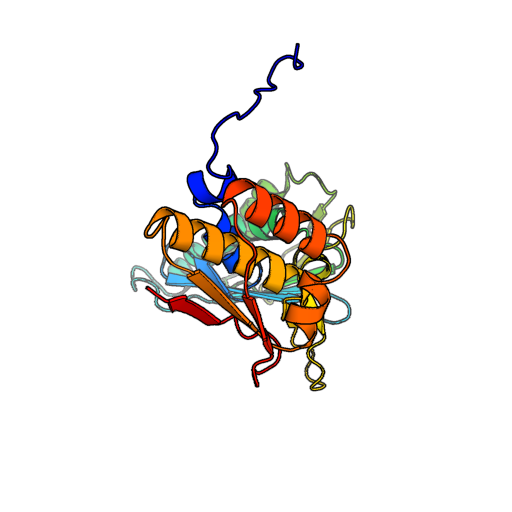M 925 C CA . THR A 1 124 ? 9.815 13.955 -7.218 1.00 97.38 124 THR A CA 1
ATOM 926 C C . THR A 1 124 ? 10.874 14.178 -8.289 1.00 97.38 124 THR A C 1
ATOM 928 O O . THR A 1 124 ? 10.620 14.796 -9.322 1.00 97.38 124 THR A O 1
ATOM 931 N N . ARG A 1 125 ? 12.077 13.660 -8.043 1.00 97.12 125 ARG A N 1
ATOM 932 C CA . ARG A 1 125 ? 13.178 13.628 -9.006 1.00 97.12 125 ARG A CA 1
ATOM 933 C C . ARG A 1 125 ? 13.297 12.214 -9.563 1.00 97.12 125 ARG A C 1
ATOM 935 O O . ARG A 1 125 ? 13.363 11.274 -8.782 1.00 97.12 125 ARG A O 1
ATOM 942 N N . VAL A 1 126 ? 13.330 12.078 -10.888 1.00 97.25 126 VAL A N 1
ATOM 943 C CA . VAL A 1 126 ? 13.413 10.785 -11.590 1.00 97.25 126 VAL A CA 1
ATOM 944 C C . VAL A 1 126 ? 14.694 10.741 -12.412 1.00 97.25 126 VAL A C 1
ATOM 946 O O . VAL A 1 126 ? 14.862 11.552 -13.331 1.00 97.25 126 VAL A O 1
ATOM 949 N N . GLU A 1 127 ? 15.568 9.785 -12.117 1.00 96.62 127 GLU A N 1
ATOM 950 C CA . GLU A 1 127 ? 16.818 9.591 -12.849 1.00 96.62 127 GLU A CA 1
ATOM 951 C C . GLU A 1 127 ? 16.586 8.941 -14.222 1.00 96.62 127 GLU A C 1
ATOM 953 O O . GLU A 1 127 ? 15.465 8.615 -14.633 1.00 96.62 127 GLU A O 1
ATOM 958 N N . ALA A 1 128 ? 17.654 8.818 -15.007 1.00 92.88 128 ALA A N 1
ATOM 959 C CA . ALA A 1 128 ? 17.603 8.070 -16.254 1.00 92.88 128 ALA A CA 1
ATOM 960 C C . ALA A 1 128 ? 17.441 6.567 -15.973 1.00 92.88 128 ALA A C 1
ATOM 962 O O . ALA A 1 128 ? 18.017 6.041 -15.025 1.00 92.88 128 ALA A O 1
ATOM 963 N N . MET A 1 129 ? 16.689 5.876 -16.833 1.00 94.12 129 MET A N 1
ATOM 964 C CA . MET A 1 129 ? 16.599 4.418 -16.788 1.00 94.12 129 MET A CA 1
ATOM 965 C C . MET A 1 129 ? 17.972 3.813 -17.091 1.00 94.12 129 MET A C 1
ATOM 967 O O . MET A 1 129 ? 18.562 4.100 -18.138 1.00 94.12 129 MET A O 1
ATOM 971 N N . ALA A 1 130 ? 18.465 2.987 -16.174 1.00 92.50 130 ALA A N 1
ATOM 972 C CA . ALA A 1 130 ? 19.734 2.295 -16.301 1.00 92.50 130 ALA A CA 1
ATOM 973 C C . ALA A 1 130 ? 19.682 1.224 -17.399 1.00 92.50 130 ALA A C 1
ATOM 975 O O . ALA A 1 130 ? 18.614 0.778 -17.827 1.00 92.50 130 ALA A O 1
ATOM 976 N N . ALA A 1 131 ? 20.858 0.758 -17.828 1.00 87.38 131 ALA A N 1
ATOM 977 C CA . ALA A 1 131 ? 20.951 -0.304 -18.827 1.00 87.38 131 ALA A CA 1
ATOM 978 C C . ALA A 1 131 ? 20.293 -1.621 -18.373 1.00 87.38 131 ALA A C 1
ATOM 980 O O . ALA A 1 131 ? 19.827 -2.392 -19.214 1.00 87.38 131 ALA A O 1
ATOM 981 N N . SER A 1 132 ? 20.233 -1.840 -17.056 1.00 89.12 132 SER A N 1
ATOM 982 C CA . SER A 1 132 ? 19.566 -2.972 -16.414 1.00 89.12 132 SER A CA 1
ATOM 983 C C . SER A 1 132 ? 18.038 -2.918 -16.482 1.00 89.12 132 SER A C 1
ATOM 985 O O . SER A 1 132 ? 17.420 -3.957 -16.318 1.00 89.12 132 SER A O 1
ATOM 987 N N . GLY A 1 133 ? 17.430 -1.753 -16.744 1.00 89.50 133 GLY A N 1
ATOM 988 C CA . GLY A 1 133 ? 15.978 -1.545 -16.631 1.00 89.50 133 GLY A CA 1
ATOM 989 C C . GLY A 1 133 ? 15.555 -0.813 -15.353 1.00 89.50 133 GLY A C 1
ATOM 990 O O . GLY A 1 133 ? 14.433 -0.314 -15.284 1.00 89.50 133 GLY A O 1
ATOM 991 N N . LEU A 1 134 ? 16.473 -0.647 -14.394 1.00 96.44 134 LEU A N 1
ATOM 992 C CA . LEU A 1 134 ? 16.207 0.060 -13.143 1.00 96.44 134 LEU A CA 1
ATOM 993 C C . LEU A 1 134 ? 15.952 1.554 -13.370 1.00 96.44 134 LEU A C 1
ATOM 995 O O . LEU A 1 134 ? 16.663 2.215 -14.133 1.00 96.44 134 LEU A O 1
ATOM 999 N N . VAL A 1 135 ? 14.983 2.103 -12.644 1.00 98.06 135 VAL A N 1
ATOM 1000 C CA . VAL A 1 135 ? 14.758 3.546 -12.525 1.00 98.06 135 VAL A CA 1
ATOM 1001 C C . VAL A 1 135 ? 14.817 3.942 -11.060 1.00 98.06 135 VAL A C 1
ATOM 1003 O O . VAL A 1 135 ? 14.030 3.468 -10.244 1.00 98.06 135 VAL A O 1
ATOM 1006 N N . GLU A 1 136 ? 15.733 4.850 -10.742 1.00 98.12 136 GLU A N 1
ATOM 1007 C CA . GLU A 1 136 ? 15.813 5.481 -9.430 1.00 98.12 136 GLU A CA 1
ATOM 1008 C C . GLU A 1 136 ? 14.974 6.761 -9.405 1.00 98.12 136 GLU A C 1
ATOM 1010 O O . GLU A 1 136 ? 15.007 7.574 -10.338 1.00 98.12 136 GLU A O 1
ATOM 1015 N N . LEU A 1 137 ? 14.239 6.966 -8.314 1.00 97.44 137 LEU A N 1
ATOM 1016 C CA . LEU A 1 137 ? 13.586 8.231 -8.029 1.00 97.44 137 LEU A CA 1
ATOM 1017 C C . LEU A 1 137 ? 13.705 8.610 -6.551 1.00 97.44 137 LEU A C 1
ATOM 1019 O O . LEU A 1 137 ? 13.700 7.768 -5.656 1.00 97.44 137 LEU A O 1
ATOM 1023 N N . THR A 1 138 ? 13.796 9.912 -6.299 1.00 97.81 138 THR A N 1
ATOM 1024 C CA . THR A 1 138 ? 13.747 10.491 -4.955 1.00 97.81 138 THR A CA 1
ATOM 1025 C C . THR A 1 138 ? 12.481 11.323 -4.826 1.00 97.81 138 THR A C 1
ATOM 1027 O O . THR A 1 138 ? 12.331 12.336 -5.514 1.00 97.81 138 THR A O 1
ATOM 1030 N N . ARG A 1 139 ? 11.577 10.917 -3.932 1.00 97.56 139 ARG A N 1
ATOM 1031 C CA . ARG A 1 139 ? 10.308 11.610 -3.656 1.00 97.56 139 ARG A CA 1
ATOM 1032 C C . ARG A 1 139 ? 10.334 12.224 -2.262 1.00 97.56 139 ARG A C 1
ATOM 1034 O O . ARG A 1 139 ? 10.644 11.536 -1.289 1.00 97.56 139 ARG A O 1
ATOM 1041 N N . ARG A 1 140 ? 10.019 13.517 -2.136 1.00 97.00 140 ARG A N 1
ATOM 1042 C CA . ARG A 1 140 ? 10.007 14.207 -0.835 1.00 97.00 140 ARG A CA 1
ATOM 1043 C C . ARG A 1 140 ? 9.035 13.522 0.133 1.00 97.00 140 ARG A C 1
ATOM 1045 O O . ARG A 1 140 ? 7.976 13.031 -0.257 1.00 97.00 140 ARG A O 1
ATOM 1052 N N . ARG A 1 141 ? 9.409 13.472 1.414 1.00 94.81 141 ARG A N 1
ATOM 1053 C CA . ARG A 1 141 ? 8.536 12.987 2.489 1.00 94.81 141 ARG A CA 1
ATOM 1054 C C . ARG A 1 141 ? 7.670 14.136 3.004 1.00 94.81 141 ARG A C 1
ATOM 1056 O O . ARG A 1 141 ? 8.194 15.038 3.654 1.00 94.81 141 ARG A O 1
ATOM 1063 N N . GLY A 1 142 ? 6.375 14.094 2.698 1.00 91.75 142 GLY A N 1
ATOM 1064 C CA . GLY A 1 142 ? 5.389 15.065 3.189 1.00 91.75 142 GLY A CA 1
ATOM 1065 C C . GLY A 1 142 ? 4.609 14.587 4.417 1.00 91.75 142 GLY A C 1
ATOM 1066 O O . GLY A 1 142 ? 4.359 15.362 5.336 1.00 91.75 142 GLY A O 1
ATOM 1067 N N . ARG A 1 143 ? 4.262 13.296 4.468 1.00 93.12 143 ARG A N 1
ATOM 1068 C CA . ARG A 1 143 ? 3.492 12.669 5.557 1.00 93.12 143 ARG A CA 1
ATOM 1069 C C . ARG A 1 143 ? 3.931 11.215 5.787 1.00 93.12 143 ARG A C 1
ATOM 1071 O O . ARG A 1 143 ? 4.653 10.684 4.940 1.00 93.12 143 ARG A O 1
ATOM 1078 N N . PRO A 1 144 ? 3.540 10.576 6.906 1.00 93.50 144 PRO A N 1
ATOM 1079 C CA . PRO A 1 144 ? 3.756 9.144 7.105 1.00 93.50 144 PRO A CA 1
ATOM 1080 C C . PRO A 1 144 ? 3.082 8.309 6.011 1.00 93.50 144 PRO A C 1
ATOM 1082 O O . PRO A 1 144 ? 2.027 8.690 5.493 1.00 93.50 144 PRO A O 1
ATOM 1085 N N . ALA A 1 145 ? 3.695 7.181 5.663 1.00 93.81 145 ALA A N 1
ATOM 1086 C CA . ALA A 1 145 ? 3.139 6.251 4.690 1.00 93.81 145 ALA A CA 1
ATOM 1087 C C . ALA A 1 145 ? 1.922 5.511 5.273 1.00 93.81 145 ALA A C 1
ATOM 1089 O O . ALA A 1 145 ? 1.821 5.327 6.483 1.00 93.81 145 ALA A O 1
ATOM 1090 N N . LEU A 1 146 ? 1.015 5.032 4.418 1.00 94.00 146 LEU A N 1
ATOM 1091 C CA . LEU A 1 146 ? -0.230 4.378 4.846 1.00 94.00 146 LEU A CA 1
ATOM 1092 C C . LEU A 1 146 ? 0.029 3.198 5.796 1.00 94.00 146 LEU A C 1
ATOM 1094 O O . LEU A 1 146 ? -0.562 3.107 6.868 1.00 94.00 146 LEU A O 1
ATOM 1098 N N . HIS A 1 147 ? 0.977 2.336 5.433 1.00 90.25 147 HIS A N 1
ATOM 1099 C CA . HIS A 1 147 ? 1.372 1.198 6.255 1.00 90.25 147 HIS A CA 1
ATOM 1100 C C . HIS A 1 147 ? 1.990 1.623 7.603 1.00 90.25 147 HIS A C 1
ATOM 1102 O O . HIS A 1 147 ? 1.844 0.906 8.583 1.00 90.25 147 HIS A O 1
ATOM 1108 N N . GLU A 1 148 ? 2.620 2.801 7.703 1.00 90.44 148 GLU A N 1
ATOM 1109 C CA . GLU A 1 148 ? 3.108 3.347 8.981 1.00 90.44 148 GLU A CA 1
ATOM 1110 C C . GLU A 1 148 ? 1.981 3.791 9.914 1.00 90.44 148 GLU A C 1
ATOM 1112 O O . GLU A 1 148 ? 2.191 3.832 11.122 1.00 90.44 148 GLU A O 1
ATOM 1117 N N . LEU A 1 149 ? 0.816 4.129 9.360 1.00 91.25 149 LEU A N 1
ATOM 1118 C CA . LEU A 1 149 ? -0.338 4.608 10.118 1.00 91.25 149 LEU A CA 1
ATOM 1119 C C . LEU A 1 149 ? -1.265 3.483 10.578 1.00 91.25 149 LEU A C 1
ATOM 1121 O O . LEU A 1 149 ? -1.939 3.644 11.589 1.00 91.25 149 LEU A O 1
ATOM 1125 N N . LEU A 1 150 ? -1.356 2.401 9.800 1.00 90.06 150 LEU A N 1
ATOM 1126 C CA . LEU A 1 150 ? -2.369 1.358 9.996 1.00 90.06 150 LEU A CA 1
ATOM 1127 C C . LEU A 1 150 ? -1.807 0.031 10.511 1.00 90.06 150 LEU A C 1
ATOM 1129 O O . LEU A 1 150 ? -2.591 -0.848 10.882 1.00 90.06 150 LEU A O 1
ATOM 1133 N N . THR A 1 151 ? -0.483 -0.144 10.485 1.00 88.75 151 THR A N 1
ATOM 1134 C CA . THR A 1 151 ? 0.167 -1.421 10.796 1.00 88.75 151 THR A CA 1
ATOM 1135 C C . THR A 1 151 ? 1.383 -1.243 11.702 1.00 88.75 151 THR A C 1
ATOM 1137 O O . THR A 1 151 ? 2.149 -0.285 11.566 1.00 88.75 151 THR A O 1
ATOM 1140 N N . GLY A 1 152 ? 1.634 -2.247 12.534 1.00 83.50 152 GLY A N 1
ATOM 1141 C CA . GLY A 1 152 ? 2.793 -2.363 13.409 1.00 83.50 152 GLY A CA 1
ATOM 1142 C C . GLY A 1 152 ? 3.721 -3.508 12.986 1.00 83.50 152 GLY A C 1
ATOM 1143 O O . GLY A 1 152 ? 3.352 -4.340 12.153 1.00 83.50 152 GLY A O 1
ATOM 1144 N N . PRO A 1 153 ? 4.950 -3.570 13.528 1.00 79.75 153 PRO A N 1
ATOM 1145 C CA . PRO A 1 153 ? 5.875 -4.663 13.241 1.00 79.75 153 PRO A CA 1
ATOM 1146 C C . PRO A 1 153 ? 5.296 -6.002 13.710 1.00 79.75 153 PRO A C 1
ATOM 1148 O O . PRO A 1 153 ? 4.820 -6.117 14.841 1.00 79.75 153 PRO A O 1
ATOM 1151 N N . CYS A 1 154 ? 5.390 -7.043 12.880 1.00 74.31 154 CYS A N 1
ATOM 1152 C CA . CYS A 1 154 ? 5.114 -8.392 13.351 1.00 74.31 154 CYS A CA 1
ATOM 1153 C C . CYS A 1 154 ? 6.226 -8.799 14.333 1.00 74.31 154 CYS A C 1
ATOM 1155 O O . CYS A 1 154 ? 7.412 -8.709 14.015 1.00 74.31 154 CYS A O 1
ATOM 1157 N N . GLY A 1 155 ? 5.868 -9.243 15.542 1.00 67.31 155 GLY A N 1
ATOM 1158 C CA . GLY A 1 155 ? 6.825 -9.592 16.611 1.00 67.31 155 GLY A CA 1
ATOM 1159 C C . GLY A 1 155 ? 7.772 -10.764 16.295 1.00 67.31 155 GLY A C 1
ATOM 1160 O O . GLY A 1 155 ? 8.641 -11.098 17.094 1.00 67.31 155 GLY A O 1
ATOM 1161 N N . ILE A 1 156 ? 7.619 -11.381 15.126 1.00 59.16 156 ILE A N 1
ATOM 1162 C CA . ILE A 1 156 ? 8.492 -12.401 14.546 1.00 59.16 156 ILE A CA 1
ATOM 1163 C C . ILE A 1 156 ? 9.457 -11.682 13.597 1.00 59.16 156 ILE A C 1
ATOM 1165 O O . ILE A 1 156 ? 9.011 -11.024 12.667 1.00 59.16 156 ILE A O 1
ATOM 1169 N N . GLY A 1 157 ? 10.765 -11.751 13.864 1.00 55.34 157 GLY A N 1
ATOM 1170 C CA . GLY A 1 157 ? 11.840 -10.889 13.328 1.00 55.34 157 GLY A CA 1
ATOM 1171 C C . GLY A 1 157 ? 12.110 -10.871 11.810 1.00 55.34 157 GLY A C 1
ATOM 1172 O O . GLY A 1 157 ? 13.271 -10.828 11.413 1.00 55.34 157 GLY A O 1
ATOM 1173 N N . GLY A 1 158 ? 11.079 -10.877 10.963 1.00 56.78 158 GLY A N 1
ATOM 1174 C CA . GLY A 1 158 ? 11.146 -10.941 9.500 1.00 56.78 158 GLY A CA 1
ATOM 1175 C C . GLY A 1 158 ? 10.671 -9.689 8.755 1.00 56.78 158 GLY A C 1
ATOM 1176 O O . GLY A 1 158 ? 10.465 -9.761 7.553 1.00 56.78 158 GLY A O 1
ATOM 1177 N N . GLY A 1 159 ? 10.477 -8.545 9.422 1.00 61.34 159 GLY A N 1
ATOM 1178 C CA . GLY A 1 159 ? 10.089 -7.291 8.751 1.00 61.34 159 GLY A CA 1
ATOM 1179 C C . GLY A 1 159 ? 8.643 -7.235 8.241 1.00 61.34 159 GLY A C 1
ATOM 1180 O O . GLY A 1 159 ? 8.245 -6.211 7.691 1.00 61.34 159 GLY A O 1
ATOM 1181 N N . GLY A 1 160 ? 7.852 -8.290 8.456 1.00 70.62 160 GLY A N 1
ATOM 1182 C CA . GLY A 1 160 ? 6.416 -8.277 8.204 1.00 70.62 160 GLY A CA 1
ATOM 1183 C C . GLY A 1 160 ? 5.703 -7.245 9.078 1.00 70.62 160 GLY A C 1
ATOM 1184 O O . GLY A 1 160 ? 6.185 -6.848 10.146 1.00 70.62 160 GLY A O 1
ATOM 1185 N N . ARG A 1 161 ? 4.543 -6.791 8.614 1.00 78.81 161 ARG A N 1
ATOM 1186 C CA . ARG A 1 161 ? 3.690 -5.860 9.348 1.00 78.81 161 ARG A CA 1
ATOM 1187 C C . ARG A 1 161 ? 2.296 -6.446 9.449 1.00 78.81 161 ARG A C 1
ATOM 1189 O O . ARG A 1 161 ? 1.832 -7.096 8.520 1.00 78.81 161 ARG A O 1
ATOM 1196 N N . VAL A 1 162 ? 1.658 -6.228 10.587 1.00 85.88 162 VAL A N 1
ATOM 1197 C CA . VAL A 1 162 ? 0.270 -6.628 10.833 1.00 85.88 162 VAL A CA 1
ATOM 1198 C C . VAL A 1 162 ? -0.516 -5.399 11.235 1.00 85.88 162 VAL A C 1
ATOM 1200 O O . VAL A 1 162 ? 0.049 -4.466 11.808 1.00 85.88 162 VAL A O 1
ATOM 1203 N N . LYS A 1 163 ? -1.808 -5.369 10.914 1.00 88.19 163 LYS A N 1
ATOM 1204 C CA . LYS A 1 163 ? -2.672 -4.253 11.299 1.00 88.19 163 LYS A CA 1
ATOM 1205 C C . LYS A 1 163 ? -2.593 -4.002 12.797 1.00 88.19 163 LYS A C 1
ATOM 1207 O O . LYS A 1 163 ? -2.582 -4.940 13.597 1.00 88.19 163 LYS A O 1
ATOM 1212 N N . ASP A 1 164 ? -2.542 -2.728 13.162 1.00 90.06 164 ASP A N 1
ATOM 1213 C CA . ASP A 1 164 ? -2.533 -2.349 14.565 1.00 90.06 164 ASP A CA 1
ATOM 1214 C C . ASP A 1 164 ? -3.852 -2.759 15.234 1.00 90.06 164 ASP A C 1
ATOM 1216 O O . ASP A 1 164 ? -4.907 -2.734 14.589 1.00 90.06 164 ASP A O 1
ATOM 1220 N N . PRO A 1 165 ? -3.844 -3.073 16.542 1.00 90.31 165 PRO A N 1
ATOM 1221 C CA . PRO A 1 165 ? -5.062 -3.467 17.245 1.00 90.31 165 PRO A CA 1
ATOM 1222 C C . PRO A 1 165 ? -6.196 -2.441 17.137 1.00 90.31 165 PRO A C 1
ATOM 1224 O O . PRO A 1 165 ? -7.362 -2.814 17.055 1.00 90.31 165 PRO A O 1
ATOM 1227 N N . ALA A 1 166 ? -5.863 -1.147 17.073 1.00 91.69 166 ALA A N 1
ATOM 1228 C CA . ALA A 1 166 ? -6.841 -0.087 16.846 1.00 91.69 166 ALA A CA 1
ATOM 1229 C C . ALA A 1 166 ? -7.468 -0.153 15.441 1.00 91.69 166 ALA A C 1
ATOM 1231 O O . ALA A 1 166 ? -8.677 0.023 15.307 1.00 91.69 166 ALA A O 1
ATOM 1232 N N . THR A 1 167 ? -6.676 -0.442 14.404 1.00 90.88 167 THR A N 1
ATOM 1233 C CA . THR A 1 167 ? -7.165 -0.635 13.029 1.00 90.88 167 THR A CA 1
ATOM 1234 C C . THR A 1 167 ? -8.151 -1.802 12.978 1.00 90.88 167 THR A C 1
ATOM 1236 O O . THR A 1 167 ? -9.275 -1.636 12.499 1.00 90.88 167 THR A O 1
ATOM 1239 N N . LEU A 1 168 ? -7.778 -2.940 13.574 1.00 91.81 168 LEU A N 1
ATOM 1240 C CA . LEU A 1 168 ? -8.640 -4.123 13.677 1.00 91.81 168 LEU A CA 1
ATOM 1241 C C . LEU A 1 168 ? -9.922 -3.834 14.471 1.00 91.81 168 LEU A C 1
ATOM 1243 O O . LEU A 1 168 ? -11.004 -4.250 14.065 1.00 91.81 168 LEU A O 1
ATOM 1247 N N . ALA A 1 169 ? -9.837 -3.058 15.555 1.00 93.12 169 ALA A N 1
ATOM 1248 C CA . ALA A 1 169 ? -11.004 -2.644 16.329 1.00 93.12 169 ALA A CA 1
ATOM 1249 C C . ALA A 1 169 ? -11.995 -1.817 15.488 1.00 93.12 169 ALA A C 1
ATOM 1251 O O . ALA A 1 169 ? -13.201 -2.056 15.532 1.00 93.12 169 ALA A O 1
ATOM 1252 N N . PHE A 1 170 ? -11.519 -0.867 14.678 1.00 92.75 170 PHE A N 1
ATOM 1253 C CA . PHE A 1 170 ? -12.398 -0.090 13.796 1.00 92.75 170 PHE A CA 1
ATOM 1254 C C . PHE A 1 170 ? -13.015 -0.928 12.668 1.00 92.75 170 PHE A C 1
ATOM 1256 O O . PHE A 1 170 ? -14.152 -0.678 12.262 1.00 92.75 170 PHE A O 1
ATOM 1263 N N . GLU A 1 171 ? -12.294 -1.916 12.141 1.00 90.94 171 GLU A N 1
ATOM 1264 C CA . GLU A 1 171 ? -12.841 -2.888 11.184 1.00 90.94 171 GLU A CA 1
ATOM 1265 C C . GLU A 1 171 ? -13.941 -3.741 11.811 1.00 90.94 171 GLU A C 1
ATOM 1267 O O . GLU A 1 171 ? -15.035 -3.830 11.250 1.00 90.94 171 GLU A O 1
ATOM 1272 N N . ALA A 1 172 ? -13.693 -4.264 13.010 1.00 91.69 172 ALA A N 1
ATOM 1273 C CA . ALA A 1 172 ? -14.665 -5.014 13.789 1.00 91.69 172 ALA A CA 1
ATOM 1274 C C . ALA A 1 172 ? -15.950 -4.210 14.040 1.00 91.69 172 ALA A C 1
ATOM 1276 O O . ALA A 1 172 ? -17.047 -4.688 13.767 1.00 91.69 172 ALA A O 1
ATOM 1277 N N . LEU A 1 173 ? -15.840 -2.946 14.465 1.00 92.62 173 LEU A N 1
ATOM 1278 C CA . LEU A 1 173 ? -17.005 -2.078 14.682 1.00 92.62 173 LEU A CA 1
ATOM 1279 C C . LEU A 1 173 ? -17.797 -1.804 13.392 1.00 92.62 173 LEU A C 1
ATOM 1281 O O . LEU A 1 173 ? -19.028 -1.719 13.422 1.00 92.62 173 LEU A O 1
ATOM 1285 N N . ARG A 1 174 ? -17.117 -1.676 12.243 1.00 89.56 174 ARG A N 1
ATOM 1286 C CA . ARG A 1 174 ? -17.784 -1.546 10.935 1.00 89.56 174 ARG A CA 1
ATOM 1287 C C . ARG A 1 174 ? -18.543 -2.822 10.572 1.00 89.56 174 ARG A C 1
ATOM 1289 O O . ARG A 1 174 ? -19.688 -2.734 10.130 1.00 89.56 174 ARG A O 1
ATOM 1296 N N . ALA A 1 175 ? -17.944 -3.987 10.799 1.00 88.81 175 ALA A N 1
ATOM 1297 C CA . ALA A 1 175 ? -18.584 -5.274 10.552 1.00 88.81 175 ALA A CA 1
ATOM 1298 C C . ALA A 1 175 ? -19.791 -5.505 11.483 1.00 88.81 175 ALA A C 1
ATOM 1300 O O . ALA A 1 175 ? -20.882 -5.786 10.988 1.00 88.81 175 ALA A O 1
ATOM 1301 N N . VAL A 1 176 ? -19.658 -5.218 12.783 1.00 90.38 176 VAL A N 1
ATOM 1302 C CA . VAL A 1 176 ? -20.768 -5.235 13.753 1.00 90.38 176 VAL A CA 1
ATOM 1303 C C . VAL A 1 176 ? -21.920 -4.351 13.291 1.00 90.38 176 VAL A C 1
ATOM 1305 O O . VAL A 1 176 ? -23.077 -4.760 13.345 1.00 90.38 176 VAL A O 1
ATOM 1308 N N . ARG A 1 177 ? -21.636 -3.138 12.796 1.00 87.88 177 ARG A N 1
ATOM 1309 C CA . ARG A 1 177 ? -22.693 -2.269 12.271 1.00 87.88 177 ARG A CA 1
ATOM 1310 C C . ARG A 1 177 ? -23.448 -2.921 11.114 1.00 87.88 177 ARG A C 1
ATOM 1312 O O . ARG A 1 177 ? -24.674 -2.816 11.084 1.00 87.88 177 ARG A O 1
ATOM 1319 N N . ARG A 1 178 ? -22.736 -3.498 10.140 1.00 85.75 178 ARG A N 1
ATOM 1320 C CA . ARG A 1 178 ? -23.366 -4.150 8.980 1.00 85.75 178 ARG A CA 1
ATOM 1321 C C . ARG A 1 178 ? -24.282 -5.281 9.428 1.00 85.75 178 ARG A C 1
ATOM 1323 O O . ARG A 1 178 ? -25.422 -5.368 8.983 1.00 85.75 178 ARG A O 1
ATOM 1330 N N . GLU A 1 179 ? -23.793 -6.108 10.338 1.00 84.88 179 GLU A N 1
ATOM 1331 C CA . GLU A 1 179 ? -24.527 -7.257 10.852 1.00 84.88 179 GLU A CA 1
ATOM 1332 C C . GLU A 1 179 ? -25.744 -6.859 11.690 1.00 84.88 179 GLU A C 1
ATOM 1334 O O . GLU A 1 179 ? -26.844 -7.373 11.477 1.00 84.88 179 GLU A O 1
ATOM 1339 N N . ALA A 1 180 ? -25.590 -5.873 12.572 1.00 85.94 180 ALA A N 1
ATOM 1340 C CA . ALA A 1 180 ? -26.690 -5.341 13.366 1.00 85.94 180 ALA A CA 1
ATOM 1341 C C . ALA A 1 180 ? -27.764 -4.661 12.498 1.00 85.94 180 ALA A C 1
ATOM 1343 O O . ALA A 1 180 ? -28.941 -4.697 12.845 1.00 85.94 180 ALA A O 1
ATOM 1344 N N . ALA A 1 181 ? -27.397 -4.083 11.347 1.00 83.69 181 ALA A N 1
ATOM 1345 C CA . ALA A 1 181 ? -28.377 -3.570 10.388 1.00 83.69 181 ALA A CA 1
ATOM 1346 C C . ALA A 1 181 ? -29.208 -4.697 9.746 1.00 83.69 181 ALA A C 1
ATOM 1348 O O . ALA A 1 181 ? -30.390 -4.502 9.470 1.00 83.69 181 ALA A O 1
ATOM 1349 N N . ALA A 1 182 ? -28.613 -5.876 9.538 1.00 83.00 182 ALA A N 1
ATOM 1350 C CA . ALA A 1 182 ? -29.311 -7.049 9.015 1.00 83.00 182 ALA A CA 1
ATOM 1351 C C . ALA A 1 182 ? -30.180 -7.752 10.076 1.00 83.00 182 ALA A C 1
ATOM 1353 O O . ALA A 1 182 ? -31.204 -8.345 9.733 1.00 83.00 182 ALA A O 1
ATOM 1354 N N . ARG A 1 183 ? -29.789 -7.691 11.359 1.00 83.56 183 ARG A N 1
ATOM 1355 C CA . ARG A 1 183 ? -30.534 -8.261 12.497 1.00 83.56 183 ARG A CA 1
ATOM 1356 C C . ARG A 1 183 ? -30.649 -7.257 13.654 1.00 83.56 183 ARG A C 1
ATOM 1358 O O . ARG A 1 183 ? -29.929 -7.382 14.647 1.00 83.56 183 ARG A O 1
ATOM 1365 N N . PRO A 1 184 ? -31.583 -6.293 13.568 1.00 80.56 184 PRO A N 1
ATOM 1366 C CA . PRO A 1 184 ? -31.690 -5.205 14.540 1.00 80.56 184 PRO A CA 1
ATOM 1367 C C . PRO A 1 184 ? -31.917 -5.670 15.977 1.00 80.56 184 PRO A C 1
ATOM 1369 O O . PRO A 1 184 ? -31.428 -5.027 16.895 1.00 80.56 184 PRO A O 1
ATOM 1372 N N . GLU A 1 185 ? -32.573 -6.810 16.191 1.00 82.94 185 GLU A N 1
ATOM 1373 C CA . GLU A 1 185 ? -32.918 -7.318 17.529 1.00 82.94 185 GLU A CA 1
ATOM 1374 C C . GLU A 1 185 ? -31.876 -8.283 18.126 1.00 82.94 185 GLU A C 1
ATOM 1376 O O . GLU A 1 185 ? -31.898 -8.521 19.328 1.00 82.94 185 GLU A O 1
ATOM 1381 N N . ALA A 1 186 ? -30.934 -8.800 17.328 1.00 83.00 186 ALA A N 1
ATOM 1382 C CA . ALA A 1 186 ? -29.987 -9.823 17.782 1.00 83.00 186 ALA A CA 1
ATOM 1383 C C . ALA A 1 186 ? -28.922 -9.252 18.727 1.00 83.00 186 ALA A C 1
ATOM 1385 O O . ALA A 1 186 ? -28.293 -8.235 18.419 1.00 83.00 186 ALA A O 1
ATOM 1386 N N . ALA A 1 187 ? -28.661 -9.927 19.845 1.00 84.75 187 ALA A N 1
ATOM 1387 C CA . ALA A 1 187 ? -27.507 -9.605 20.674 1.00 84.75 187 ALA A CA 1
ATOM 1388 C C . ALA A 1 187 ? -26.222 -9.801 19.854 1.00 84.75 187 ALA A C 1
ATOM 1390 O O . ALA A 1 187 ? -26.107 -10.751 19.077 1.00 84.75 187 ALA A O 1
ATOM 1391 N N . VAL A 1 188 ? -25.271 -8.873 19.993 1.00 86.94 188 VAL A N 1
ATOM 1392 C CA . VAL A 1 188 ? -24.013 -8.921 19.241 1.00 86.94 188 VAL A CA 1
ATOM 1393 C C . VAL A 1 188 ? -22.857 -9.139 20.199 1.00 86.94 188 VAL A C 1
ATOM 1395 O O . VAL A 1 188 ? -22.597 -8.305 21.074 1.00 86.94 188 VAL A O 1
ATOM 1398 N N . THR A 1 189 ? -22.157 -10.243 19.980 1.00 89.44 189 THR A N 1
ATOM 1399 C CA . THR A 1 189 ? -20.916 -10.584 20.658 1.00 89.44 189 THR A CA 1
ATOM 1400 C C . THR A 1 189 ? -19.767 -10.410 19.677 1.00 89.44 189 THR A C 1
ATOM 1402 O O . THR A 1 189 ? -19.805 -10.917 18.557 1.00 89.44 189 THR A O 1
ATOM 1405 N N . LEU A 1 190 ? -18.757 -9.656 20.096 1.00 90.31 190 LEU A N 1
ATOM 1406 C CA . LEU A 1 190 ? -17.539 -9.413 19.343 1.00 90.31 190 LEU A CA 1
ATOM 1407 C C . LEU A 1 190 ? -16.371 -10.115 20.036 1.00 90.31 190 LEU A C 1
ATOM 1409 O O . LEU A 1 190 ? -15.919 -9.690 21.104 1.00 90.31 190 LEU A O 1
ATOM 1413 N N . GLY A 1 191 ? -15.905 -11.186 19.408 1.00 90.56 191 GLY A N 1
ATOM 1414 C CA . GLY A 1 191 ? -14.725 -11.942 19.783 1.00 90.56 191 GLY A CA 1
ATOM 1415 C C . GLY A 1 191 ? -13.479 -11.397 19.093 1.00 90.56 191 GLY A C 1
ATOM 1416 O O . GLY A 1 191 ? -13.487 -11.145 17.891 1.00 90.56 191 GLY A O 1
ATOM 1417 N N . ALA A 1 192 ? -12.408 -11.128 19.839 1.00 90.31 192 ALA A N 1
ATOM 1418 C CA . ALA A 1 192 ? -11.147 -10.695 19.238 1.00 90.31 192 ALA A CA 1
ATOM 1419 C C . ALA A 1 192 ? -9.936 -10.998 20.126 1.00 90.31 192 ALA A C 1
ATOM 1421 O O . ALA A 1 192 ? -10.059 -11.252 21.327 1.00 90.31 192 ALA A O 1
ATOM 1422 N N . ALA A 1 193 ? -8.735 -10.891 19.548 1.00 89.75 193 ALA A N 1
ATOM 1423 C CA . ALA A 1 193 ? -7.488 -10.973 20.303 1.00 89.75 193 ALA A CA 1
ATOM 1424 C C . ALA A 1 193 ? -7.454 -9.939 21.454 1.00 89.75 193 ALA A C 1
ATOM 1426 O O . ALA A 1 193 ? -7.914 -8.805 21.265 1.00 89.75 193 ALA A O 1
ATOM 1427 N N . PRO A 1 194 ? -6.816 -10.237 22.606 1.00 90.69 194 PRO A N 1
ATOM 1428 C CA . PRO A 1 194 ? -6.831 -9.344 23.770 1.00 90.69 194 PRO A CA 1
ATOM 1429 C C . PRO A 1 194 ? -6.350 -7.916 23.507 1.00 90.69 194 PRO A C 1
ATOM 1431 O O . PRO A 1 194 ? -6.864 -6.964 24.086 1.00 90.69 194 PRO A O 1
ATOM 1434 N N . ALA A 1 195 ? -5.390 -7.741 22.596 1.00 89.38 195 ALA A N 1
ATOM 1435 C CA . ALA A 1 195 ? -4.917 -6.414 22.210 1.00 89.38 195 ALA A CA 1
ATOM 1436 C C . ALA A 1 195 ? -6.000 -5.583 21.493 1.00 89.38 195 ALA A C 1
ATOM 1438 O O . ALA A 1 195 ? -6.058 -4.367 21.668 1.00 89.38 195 ALA A O 1
ATOM 1439 N N . VAL A 1 196 ? -6.860 -6.228 20.698 1.00 91.88 196 VAL A N 1
ATOM 1440 C CA . VAL A 1 196 ? -7.982 -5.584 19.997 1.00 91.88 196 VAL A CA 1
ATOM 1441 C C . VAL A 1 196 ? -9.096 -5.250 20.988 1.00 91.88 196 VAL A C 1
ATOM 1443 O O . VAL A 1 196 ? -9.612 -4.134 20.963 1.00 91.88 196 VAL A O 1
ATOM 1446 N N . ILE A 1 197 ? -9.408 -6.160 21.918 1.00 93.44 197 ILE A N 1
ATOM 1447 C CA . ILE A 1 197 ? -10.369 -5.905 23.005 1.00 93.44 197 ILE A CA 1
ATOM 1448 C C . ILE A 1 197 ? -9.916 -4.716 23.860 1.00 93.44 197 ILE A C 1
ATOM 1450 O O . ILE A 1 197 ? -10.688 -3.7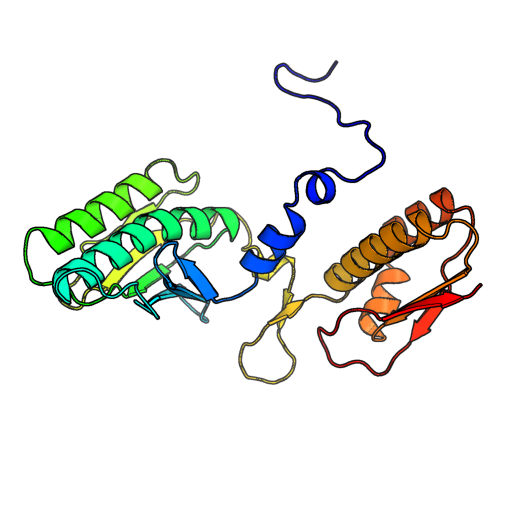83 24.068 1.00 93.44 197 ILE A O 1
ATOM 1454 N N . ALA A 1 198 ? -8.639 -4.656 24.243 1.00 92.62 198 ALA A N 1
ATOM 1455 C CA . ALA A 1 198 ? -8.096 -3.519 24.988 1.00 92.62 198 ALA A CA 1
ATOM 1456 C C . ALA A 1 198 ? -8.226 -2.182 24.221 1.00 92.62 198 ALA A C 1
ATOM 1458 O O . ALA A 1 198 ? -8.492 -1.133 24.819 1.00 92.62 198 ALA A O 1
ATOM 1459 N N . ALA A 1 199 ? -8.082 -2.207 22.890 1.00 93.06 199 ALA A N 1
ATOM 1460 C CA . ALA A 1 199 ? -8.307 -1.038 22.036 1.00 93.06 199 ALA A CA 1
ATOM 1461 C C . ALA A 1 199 ? -9.798 -0.649 21.932 1.00 93.06 199 ALA A C 1
ATOM 1463 O O . ALA A 1 199 ? -10.120 0.523 21.762 1.00 93.06 199 ALA A O 1
ATOM 1464 N N . LEU A 1 200 ? -10.727 -1.599 22.060 1.00 93.94 200 LEU A N 1
ATOM 1465 C CA . LEU A 1 200 ? -12.172 -1.335 22.132 1.00 93.94 200 LEU A CA 1
ATOM 1466 C C . LEU A 1 200 ? -12.615 -0.810 23.506 1.00 93.94 200 LEU A C 1
ATOM 1468 O O . LEU A 1 200 ? -13.675 -0.188 23.628 1.00 93.94 200 LEU A O 1
ATOM 1472 N N . GLU A 1 201 ? -11.822 -1.045 24.544 1.00 93.31 201 GLU A N 1
ATOM 1473 C CA . GLU A 1 201 ? -12.074 -0.553 25.899 1.00 93.31 201 GLU A CA 1
ATOM 1474 C C . GLU A 1 201 ? -11.488 0.841 26.138 1.00 93.31 201 GLU A C 1
ATOM 1476 O O . GLU A 1 201 ? -12.070 1.632 26.883 1.00 93.31 201 GLU A O 1
ATOM 1481 N N . THR A 1 202 ? -10.374 1.178 25.478 1.00 91.94 202 THR A N 1
ATOM 1482 C CA . THR A 1 202 ? -9.648 2.440 25.696 1.00 91.94 202 THR A CA 1
ATOM 1483 C C . THR A 1 202 ? -9.312 3.199 24.405 1.00 91.94 202 THR A C 1
ATOM 1485 O O . THR A 1 202 ? -9.166 2.629 23.331 1.00 91.94 202 THR A O 1
ATOM 1488 N N . GLY A 1 203 ? -9.162 4.526 24.491 1.00 89.25 203 GLY A N 1
ATOM 1489 C CA . GLY A 1 203 ? -8.728 5.351 23.357 1.00 89.25 203 GLY A CA 1
ATOM 1490 C C . GLY A 1 203 ? -9.804 5.601 22.281 1.00 89.25 203 GLY A C 1
ATOM 1491 O O . GLY A 1 203 ? -11.001 5.570 22.575 1.00 89.25 203 GLY A O 1
ATOM 1492 N N . PRO A 1 204 ? -9.404 5.912 21.031 1.00 90.44 204 PRO A N 1
ATOM 1493 C CA . PRO A 1 204 ? -10.335 6.326 19.975 1.00 90.44 204 PRO A CA 1
ATOM 1494 C C . PRO A 1 204 ? -11.359 5.257 19.565 1.00 90.44 204 PRO A C 1
ATOM 1496 O O . PRO A 1 204 ? -12.517 5.587 19.304 1.00 90.44 204 PRO A O 1
ATOM 1499 N N . ALA A 1 205 ? -10.959 3.983 19.525 1.00 92.62 205 ALA A N 1
ATOM 1500 C CA . ALA A 1 205 ? -11.864 2.895 19.158 1.00 92.62 205 ALA A CA 1
ATOM 1501 C C . ALA A 1 205 ? -12.930 2.646 20.239 1.00 92.62 205 ALA A C 1
ATOM 1503 O O . ALA A 1 205 ? -14.075 2.354 19.899 1.00 92.62 205 ALA A O 1
ATOM 1504 N N . ALA A 1 206 ? -12.625 2.893 21.516 1.00 93.81 206 ALA A N 1
ATOM 1505 C CA . ALA A 1 206 ? -13.626 2.870 22.581 1.00 93.81 206 ALA A CA 1
ATOM 1506 C C . ALA A 1 206 ? -14.711 3.941 22.414 1.00 93.81 206 ALA A C 1
ATOM 1508 O O . ALA A 1 206 ? -15.895 3.652 22.588 1.00 93.81 206 ALA A O 1
ATOM 1509 N N . ALA A 1 207 ? -14.336 5.161 22.018 1.00 93.12 207 ALA A N 1
ATOM 1510 C CA . ALA A 1 207 ? -15.309 6.214 21.727 1.00 93.12 207 ALA A CA 1
ATOM 1511 C C . ALA A 1 207 ? -16.212 5.837 20.537 1.00 93.12 207 ALA A C 1
ATOM 1513 O O . ALA A 1 207 ? -17.425 6.044 20.581 1.00 93.12 207 ALA A O 1
ATOM 1514 N N . ALA A 1 208 ? -15.642 5.227 19.492 1.00 93.19 208 ALA A N 1
ATOM 1515 C CA . ALA A 1 208 ? -16.417 4.728 18.358 1.00 93.19 208 ALA A CA 1
ATOM 1516 C C . ALA A 1 208 ? -17.341 3.559 18.738 1.00 93.19 208 ALA A C 1
ATOM 1518 O O . ALA A 1 208 ? -18.484 3.522 18.279 1.00 93.19 208 ALA A O 1
ATOM 1519 N N . ARG A 1 209 ? -16.890 2.647 19.611 1.00 95.25 209 ARG A N 1
ATOM 1520 C CA . ARG A 1 209 ? -17.724 1.577 20.175 1.00 95.25 209 ARG A CA 1
ATOM 1521 C C . ARG A 1 209 ? -18.921 2.161 20.916 1.00 95.25 209 ARG A C 1
ATOM 1523 O O . ARG A 1 209 ? -20.048 1.795 20.609 1.00 95.25 209 ARG A O 1
ATOM 1530 N N . GLN A 1 210 ? -18.692 3.110 21.823 1.00 94.06 210 GLN A N 1
ATOM 1531 C CA . GLN A 1 210 ? -19.762 3.769 22.581 1.00 94.06 210 GLN A CA 1
ATOM 1532 C C . GLN A 1 210 ? -20.765 4.479 21.663 1.00 94.06 210 GLN A C 1
ATOM 1534 O O . GLN A 1 210 ? -21.972 4.384 21.872 1.00 94.06 210 GLN A O 1
ATOM 1539 N N . ALA A 1 211 ? -20.289 5.159 20.616 1.00 91.69 211 ALA A N 1
ATOM 1540 C CA . ALA A 1 211 ? -21.164 5.783 19.626 1.00 91.69 211 ALA A CA 1
ATOM 1541 C C . ALA A 1 211 ? -22.008 4.749 18.859 1.00 91.69 211 ALA A C 1
ATOM 1543 O O . ALA A 1 211 ? -23.184 4.991 18.576 1.00 91.69 211 ALA A O 1
ATOM 1544 N N . LEU A 1 212 ? -21.430 3.587 18.535 1.00 91.31 212 LEU A N 1
ATOM 1545 C CA . LEU A 1 212 ? -22.155 2.491 17.901 1.00 91.31 212 LEU A CA 1
ATOM 1546 C C . LEU A 1 212 ? -23.204 1.892 18.845 1.00 91.31 212 LEU A C 1
ATOM 1548 O O . LEU A 1 212 ? -24.355 1.775 18.441 1.00 91.31 212 LEU A O 1
ATOM 1552 N N . GLU A 1 213 ? -22.845 1.588 20.091 1.00 92.38 213 GLU A N 1
ATOM 1553 C CA . GLU A 1 213 ? -23.764 1.090 21.127 1.00 92.38 213 GLU A CA 1
ATOM 1554 C C . GLU A 1 213 ? -24.934 2.047 21.361 1.00 92.38 213 GLU A C 1
ATOM 1556 O O . GLU A 1 213 ? -26.088 1.622 21.380 1.00 92.38 213 GLU A O 1
ATOM 1561 N N . ALA A 1 214 ? -24.662 3.353 21.451 1.00 91.31 214 ALA A N 1
ATOM 1562 C CA . ALA A 1 214 ? -25.698 4.371 21.601 1.00 91.31 214 ALA A CA 1
ATOM 1563 C C . ALA A 1 214 ? -26.680 4.369 20.419 1.00 91.31 214 ALA A C 1
ATOM 1565 O O . ALA A 1 214 ? -27.880 4.553 20.605 1.00 91.31 214 ALA A O 1
ATOM 1566 N N . ARG A 1 215 ? -26.182 4.125 19.201 1.00 87.94 215 ARG A N 1
ATOM 1567 C CA . ARG A 1 215 ? -27.009 4.041 17.991 1.00 87.94 215 ARG A CA 1
ATOM 1568 C C . ARG A 1 215 ? -27.785 2.728 17.889 1.00 87.94 215 ARG A C 1
ATOM 1570 O O . ARG A 1 215 ? -28.877 2.725 17.333 1.00 87.94 215 ARG A O 1
ATOM 1577 N N . LEU A 1 216 ? -27.227 1.633 18.404 1.00 87.38 216 LEU A N 1
ATOM 1578 C CA . LEU A 1 216 ? -27.901 0.335 18.493 1.00 87.38 216 LEU A CA 1
ATOM 1579 C C . LEU A 1 216 ? -28.888 0.267 19.669 1.00 87.38 216 LEU A C 1
ATOM 1581 O O . LEU A 1 216 ? -29.736 -0.616 19.696 1.00 87.38 216 LEU A O 1
ATOM 1585 N N . GLY A 1 217 ? -28.774 1.171 20.645 1.00 89.31 217 GLY A N 1
ATOM 1586 C CA . GLY A 1 217 ? -29.579 1.160 21.866 1.00 89.31 217 GLY A CA 1
ATOM 1587 C C . GLY A 1 217 ? -29.219 0.030 22.837 1.00 89.31 217 GLY A C 1
ATOM 1588 O O . GLY A 1 217 ? -29.980 -0.235 23.765 1.00 89.31 217 GLY A O 1
ATOM 1589 N N . ARG A 1 218 ? -28.079 -0.644 22.639 1.00 88.25 218 ARG A N 1
ATOM 1590 C CA . ARG A 1 218 ? -27.620 -1.771 23.465 1.00 88.25 218 ARG A CA 1
ATOM 1591 C C . ARG A 1 218 ? -26.091 -1.877 23.497 1.00 88.25 218 ARG A C 1
ATOM 1593 O O . ARG A 1 218 ? -25.447 -1.459 22.531 1.00 88.25 218 ARG A O 1
ATOM 1600 N N . PRO A 1 219 ? -25.509 -2.435 24.574 1.00 90.25 219 PRO A N 1
ATOM 1601 C CA . PRO A 1 219 ? -24.073 -2.680 24.645 1.00 90.25 219 PRO A CA 1
ATOM 1602 C C . PRO A 1 219 ? -23.646 -3.832 23.725 1.00 90.25 219 PRO A C 1
ATOM 1604 O O . PRO A 1 219 ? -24.440 -4.726 23.425 1.00 90.25 219 PRO A O 1
ATOM 1607 N N . LEU A 1 220 ? -22.378 -3.820 23.316 1.00 90.75 220 LEU A N 1
ATOM 1608 C CA . LEU A 1 220 ? -21.725 -4.937 22.639 1.00 90.75 220 LEU A CA 1
ATOM 1609 C C . LEU A 1 220 ? -21.033 -5.817 23.682 1.00 90.75 220 LEU A C 1
ATOM 1611 O O . LEU A 1 220 ? -20.292 -5.312 24.528 1.00 90.75 220 LEU A O 1
ATOM 1615 N N . ALA A 1 221 ? -21.252 -7.130 23.623 1.00 91.62 221 ALA A N 1
ATOM 1616 C CA . ALA A 1 221 ? -20.504 -8.064 24.456 1.00 91.62 221 ALA A CA 1
ATOM 1617 C C . ALA A 1 221 ? -19.110 -8.268 23.847 1.00 91.62 221 ALA A C 1
ATOM 1619 O O . ALA A 1 221 ? -18.995 -8.603 22.673 1.00 91.62 221 ALA A O 1
ATOM 1620 N N . LEU A 1 222 ? -18.055 -8.042 24.630 1.00 91.88 222 LEU A N 1
ATOM 1621 C CA . LEU A 1 222 ? -16.668 -8.206 24.192 1.00 91.88 222 LEU A CA 1
ATOM 1622 C C . LEU A 1 222 ? -16.093 -9.494 24.780 1.00 91.88 222 LEU A C 1
ATOM 1624 O O . LEU A 1 222 ? -16.147 -9.692 25.996 1.00 91.88 222 LEU A O 1
ATOM 1628 N N . VAL A 1 223 ? -15.536 -10.357 23.932 1.00 91.38 223 VAL A N 1
ATOM 1629 C CA . VAL A 1 223 ? -14.964 -11.644 24.342 1.00 91.38 223 VAL A CA 1
ATOM 1630 C C . VAL A 1 223 ? -13.518 -11.735 23.871 1.00 91.38 223 VAL A C 1
ATOM 1632 O O . VAL A 1 223 ? -13.196 -11.454 22.720 1.00 91.38 223 VAL A O 1
ATOM 1635 N N . ASN A 1 224 ? -12.627 -12.121 24.785 1.00 88.25 224 ASN A N 1
ATOM 1636 C CA . ASN A 1 224 ? -11.242 -12.404 24.434 1.00 88.25 224 ASN A CA 1
ATOM 1637 C C . ASN A 1 224 ? -11.152 -13.773 23.765 1.00 88.25 224 ASN A C 1
ATOM 1639 O O . ASN A 1 224 ? -11.527 -14.781 24.365 1.00 88.25 224 ASN A O 1
ATOM 1643 N N . GLU A 1 225 ? -10.571 -13.801 22.577 1.00 84.69 225 GLU A N 1
ATOM 1644 C CA . GLU A 1 225 ? -10.329 -15.020 21.818 1.00 84.69 225 GLU A CA 1
ATOM 1645 C C . GLU A 1 225 ? -8.838 -15.275 21.638 1.00 84.69 225 GLU A C 1
ATOM 1647 O O . GLU A 1 225 ? -8.005 -14.362 21.605 1.00 84.69 225 GLU A O 1
ATOM 1652 N N . VAL A 1 226 ? -8.493 -16.556 21.524 1.00 75.00 226 VAL A N 1
ATOM 1653 C CA . VAL A 1 226 ? -7.140 -16.973 21.165 1.00 75.00 226 VAL A CA 1
ATOM 1654 C C . VAL A 1 226 ? -7.016 -16.867 19.648 1.00 75.00 226 VAL A C 1
ATOM 1656 O O . VAL A 1 226 ? -7.276 -17.830 18.936 1.00 75.00 226 VAL A O 1
ATOM 1659 N N . ALA A 1 227 ? -6.626 -15.685 19.179 1.00 69.81 227 ALA A N 1
ATOM 1660 C CA . ALA A 1 227 ? -6.401 -15.385 17.768 1.00 69.81 227 ALA A CA 1
ATOM 1661 C C . ALA A 1 227 ? -4.932 -15.013 17.515 1.00 69.81 227 ALA A C 1
ATOM 1663 O O . ALA A 1 227 ? -4.243 -14.474 18.394 1.00 69.81 227 ALA A O 1
ATOM 1664 N N . ALA A 1 228 ? -4.436 -15.312 16.316 1.00 68.88 228 ALA A N 1
ATOM 1665 C CA . ALA A 1 228 ? -3.088 -14.936 15.916 1.00 68.88 228 ALA A CA 1
ATOM 1666 C C . ALA A 1 228 ? -2.983 -13.406 15.715 1.00 68.88 228 ALA A C 1
ATOM 1668 O O . ALA A 1 228 ? -3.974 -12.735 15.415 1.00 68.88 228 ALA A O 1
ATOM 1669 N N . PRO A 1 229 ? -1.788 -12.802 15.864 1.00 66.88 229 PRO A N 1
ATOM 1670 C CA . PRO A 1 229 ? -1.612 -11.372 15.621 1.00 66.88 229 PRO A CA 1
ATOM 1671 C C . PRO A 1 229 ? -2.013 -10.986 14.191 1.00 66.88 229 PRO A C 1
ATOM 1673 O O . PRO A 1 229 ? -1.463 -11.524 13.233 1.00 66.88 229 PRO A O 1
ATOM 1676 N N . GLY A 1 230 ? -2.920 -10.018 14.054 1.00 66.75 230 GLY A N 1
ATOM 1677 C CA . GLY A 1 230 ? -3.398 -9.548 12.750 1.00 66.75 230 GLY A CA 1
ATOM 1678 C C . GLY A 1 230 ? -4.645 -10.261 12.224 1.00 66.75 230 GLY A C 1
ATOM 1679 O O . GLY A 1 230 ? -5.149 -9.849 11.182 1.00 66.75 230 GLY A O 1
ATOM 1680 N N . GLU A 1 231 ? -5.155 -11.286 12.914 1.00 71.88 231 GLU A N 1
ATOM 1681 C CA . GLU A 1 231 ? -6.406 -11.936 12.518 1.00 71.88 231 GLU A CA 1
ATOM 1682 C C . GLU A 1 231 ? -7.621 -11.019 12.743 1.00 71.88 231 GLU A C 1
ATOM 1684 O O . GLU A 1 231 ? -7.648 -10.238 13.705 1.00 71.88 231 GLU A O 1
ATOM 1689 N N . PRO A 1 232 ? -8.623 -11.081 11.844 1.00 70.12 232 PRO A N 1
ATOM 1690 C CA . PRO A 1 232 ? -9.862 -10.339 12.009 1.00 70.12 232 PRO A CA 1
ATOM 1691 C C . PRO A 1 232 ? -10.632 -10.832 13.238 1.00 70.12 232 PRO A C 1
ATOM 1693 O O . PRO A 1 232 ? -10.507 -11.981 13.652 1.00 70.12 232 PRO A O 1
ATOM 1696 N N . ALA A 1 233 ? -11.449 -9.948 13.804 1.00 74.44 233 ALA A N 1
ATOM 1697 C CA . ALA A 1 233 ? -12.346 -10.291 14.900 1.00 74.44 233 ALA A CA 1
ATOM 1698 C C . ALA A 1 233 ? -13.474 -11.227 14.428 1.00 74.44 233 ALA A C 1
ATOM 1700 O O . ALA A 1 233 ? -13.997 -11.056 13.322 1.00 74.44 233 ALA A O 1
ATOM 1701 N N . GLU A 1 234 ? -13.876 -12.167 15.280 1.00 76.00 234 GLU A N 1
ATOM 1702 C CA . GLU A 1 234 ? -15.046 -13.017 15.076 1.00 76.00 234 GLU A CA 1
ATOM 1703 C C . GLU A 1 234 ? -16.303 -12.301 15.592 1.00 76.00 234 GLU A C 1
ATOM 1705 O O . GLU A 1 234 ? -16.311 -11.698 16.668 1.00 76.00 234 GLU A O 1
ATOM 1710 N N . ILE A 1 235 ? -17.385 -12.325 14.810 1.00 74.44 235 ILE A N 1
ATOM 1711 C CA . ILE A 1 235 ? -18.665 -11.731 15.210 1.00 74.44 235 ILE A CA 1
ATOM 1712 C C . ILE A 1 235 ? -19.699 -12.837 15.314 1.00 74.44 235 ILE A C 1
ATOM 1714 O O . ILE A 1 235 ? -19.963 -13.562 14.354 1.00 74.44 235 ILE A O 1
ATOM 1718 N N . VAL A 1 236 ? -20.305 -12.937 16.493 1.00 75.69 236 VAL A N 1
ATOM 1719 C CA . VAL A 1 236 ? -21.372 -13.888 16.777 1.00 75.69 236 VAL A CA 1
ATOM 1720 C C . VAL A 1 236 ? -22.650 -13.109 17.068 1.00 75.69 236 VAL A C 1
ATOM 1722 O O . VAL A 1 236 ? -22.712 -12.283 17.981 1.00 75.69 236 VAL A O 1
ATOM 1725 N N . LEU A 1 237 ? -23.683 -13.377 16.268 1.00 68.00 237 LEU A N 1
ATOM 1726 C CA . LEU A 1 237 ? -25.031 -12.847 16.468 1.00 68.00 237 LEU A CA 1
ATOM 1727 C C . LEU A 1 237 ? -25.887 -13.905 17.155 1.00 68.00 237 LEU A C 1
ATOM 1729 O O . LEU A 1 237 ? -26.200 -14.933 16.548 1.00 68.00 237 LEU A O 1
ATOM 1733 N N . GLU A 1 238 ? -26.307 -13.626 18.381 1.00 67.62 238 GLU A N 1
ATOM 1734 C CA . GLU A 1 238 ? -27.220 -14.483 19.132 1.00 67.62 238 GLU A CA 1
ATOM 1735 C C . GLU A 1 238 ? -28.653 -13.945 19.009 1.00 67.62 238 GLU A C 1
ATOM 1737 O O . GLU A 1 238 ? -28.901 -12.741 19.121 1.00 67.62 238 GLU A O 1
ATOM 1742 N N . THR A 1 239 ? -29.588 -14.844 18.696 1.00 55.88 239 THR A N 1
ATOM 1743 C CA . THR A 1 239 ? -31.031 -14.563 18.572 1.00 55.88 239 THR A CA 1
ATOM 1744 C C . THR A 1 239 ? -31.730 -14.491 19.912 1.00 55.88 239 THR A C 1
ATOM 1746 O O . THR A 1 239 ? -31.456 -15.391 20.737 1.00 55.88 239 THR A O 1
#